Protein AF-A0A182G8D3-F1 (afdb_monomer_lite)

Radius of gyration: 21.76 Å; chains: 1; bounding box: 54×57×69 Å

Foldseek 3Di:
DDDDDDDDDDPPPVPCPPPPPDDPVVCVVVVVVVVVVCPVVPDDPLDPVVVPDPDDPPPQDALVNLLVCVVVVVVVVSVVSVSPHDDDPPDLRLQVNLLSVLLSLDPDPQPPQCPLVVLLCVQPVDPDQDPDAADADPQEDPVLLDLDPADPVLSSVLRSLRSSCCVVPVVRPHDNCLNVVLNVSSSNYDDGSRNSSSNSD

pLDDT: mean 70.15, std 21.37, range [27.95, 92.12]

Sequence (201 aa):
MVAKTPEGISLENLSKRASVYIDPDCDLYLEIQYLQSRAEFNKCTCFDLSLLAPGKKPNLKTFQDVQSLIQQGKKREAKLVLRENSWPTNSPIRSQLWPALCTQHHVGKTMLDGFYWDMVNQVFGTTELPEKPIMLPPFVDSTHCLPYHLTRKGRAVADRVVGVLGYACPDITYSPSLYPITAILLHFMSGKSRLSVLLGF

Structure (mmCIF, N/CA/C/O backbone):
data_AF-A0A182G8D3-F1
#
_entry.id   AF-A0A182G8D3-F1
#
loop_
_atom_site.group_PDB
_atom_site.id
_atom_site.type_symbol
_atom_site.label_atom_id
_atom_site.label_alt_id
_atom_site.label_comp_id
_atom_site.label_asym_id
_atom_site.label_entity_id
_atom_site.label_seq_id
_atom_site.pdbx_PDB_ins_code
_atom_site.Cartn_x
_atom_site.Cartn_y
_atom_site.Cartn_z
_atom_site.occupancy
_atom_site.B_iso_or_equiv
_atom_site.auth_seq_id
_atom_site.auth_comp_id
_atom_site.auth_asym_id
_atom_site.auth_atom_id
_atom_site.pdbx_PDB_model_num
ATOM 1 N N . MET A 1 1 ? 20.105 -35.193 -43.732 1.00 34.56 1 MET A N 1
ATOM 2 C CA . MET A 1 1 ? 18.829 -34.473 -43.532 1.00 34.56 1 MET A CA 1
ATOM 3 C C . MET A 1 1 ? 18.934 -33.735 -42.209 1.00 34.56 1 MET A C 1
ATOM 5 O O . MET A 1 1 ? 18.914 -34.373 -41.169 1.00 34.56 1 MET A O 1
ATOM 9 N N . VAL A 1 2 ? 19.214 -32.432 -42.261 1.00 29.78 2 VAL A N 1
ATOM 10 C CA . VAL A 1 2 ? 19.503 -31.592 -41.087 1.00 29.78 2 VAL A CA 1
ATOM 11 C C . VAL A 1 2 ? 18.272 -30.740 -40.796 1.00 29.78 2 VAL A C 1
ATOM 13 O O . VAL A 1 2 ? 17.772 -30.061 -41.691 1.00 29.78 2 VAL A O 1
ATOM 16 N N . ALA A 1 3 ? 17.784 -30.815 -39.560 1.00 31.70 3 ALA A N 1
ATOM 17 C CA . ALA A 1 3 ? 16.677 -30.019 -39.051 1.00 31.70 3 ALA A CA 1
ATOM 18 C C . ALA A 1 3 ? 17.063 -28.533 -38.957 1.00 31.70 3 ALA A C 1
ATOM 20 O O . ALA A 1 3 ? 18.165 -28.204 -38.517 1.00 31.70 3 ALA A O 1
ATOM 21 N N . LYS A 1 4 ? 16.143 -27.638 -39.331 1.00 32.09 4 LYS A N 1
ATOM 22 C CA . LYS A 1 4 ? 16.212 -26.203 -39.028 1.00 32.09 4 LYS A CA 1
ATOM 23 C C . LYS A 1 4 ? 14.916 -25.775 -38.342 1.00 32.09 4 LYS A C 1
ATOM 25 O O . LYS A 1 4 ? 13.829 -25.996 -38.867 1.00 32.09 4 LYS A O 1
ATOM 30 N N . THR A 1 5 ? 15.070 -25.211 -37.150 1.00 33.19 5 THR A N 1
ATOM 31 C CA . THR A 1 5 ? 14.058 -24.527 -36.337 1.00 33.19 5 THR A CA 1
ATOM 32 C C . THR A 1 5 ? 13.706 -23.150 -36.926 1.00 33.19 5 THR A C 1
ATOM 34 O O . THR A 1 5 ? 14.522 -22.585 -37.657 1.00 33.19 5 THR A O 1
ATOM 37 N N . PRO A 1 6 ? 12.503 -22.608 -36.641 1.00 41.69 6 PRO A N 1
ATOM 38 C CA . PRO A 1 6 ? 12.016 -21.372 -37.246 1.00 41.69 6 PRO A CA 1
ATOM 39 C C . PRO A 1 6 ? 12.595 -20.126 -36.566 1.00 41.69 6 PRO A C 1
ATOM 41 O O . PRO A 1 6 ? 12.789 -20.081 -35.350 1.00 41.69 6 PRO A O 1
ATOM 44 N N . GLU A 1 7 ? 12.866 -19.119 -37.389 1.00 34.31 7 GLU A N 1
ATOM 45 C CA . GLU A 1 7 ? 13.475 -17.849 -37.019 1.00 34.31 7 GLU A CA 1
ATOM 46 C C . GLU A 1 7 ? 12.507 -16.901 -36.291 1.00 34.31 7 GLU A C 1
ATOM 48 O O . GLU A 1 7 ? 11.352 -16.742 -36.677 1.00 34.31 7 GLU A O 1
ATOM 53 N N . GLY A 1 8 ? 13.049 -16.206 -35.285 1.00 31.75 8 GLY A N 1
ATOM 54 C CA . GLY A 1 8 ? 12.963 -14.745 -35.203 1.00 31.75 8 GLY A CA 1
ATOM 55 C C . GLY A 1 8 ? 11.689 -14.122 -34.632 1.00 31.75 8 GLY A C 1
ATOM 56 O O . GLY A 1 8 ? 10.934 -13.486 -35.360 1.00 31.75 8 GLY A O 1
ATOM 57 N N . ILE A 1 9 ? 11.516 -14.150 -33.307 1.00 31.78 9 ILE A N 1
ATOM 58 C CA . ILE A 1 9 ? 10.661 -13.162 -32.627 1.00 31.78 9 ILE A CA 1
ATOM 59 C C . ILE A 1 9 ? 11.528 -11.933 -32.324 1.00 31.78 9 ILE A C 1
ATOM 61 O O . ILE A 1 9 ? 12.416 -11.980 -31.474 1.00 31.78 9 ILE A O 1
ATOM 65 N N . SER A 1 10 ? 11.292 -10.843 -33.057 1.00 27.95 10 SER A N 1
ATOM 66 C CA . SER A 1 10 ? 11.957 -9.551 -32.856 1.00 27.95 10 SER A CA 1
ATOM 67 C C . SER A 1 10 ? 11.629 -8.959 -31.476 1.00 27.95 10 SER A C 1
ATOM 69 O O . SER A 1 10 ? 10.461 -8.829 -31.099 1.00 27.95 10 SER A O 1
ATOM 71 N N . LEU A 1 11 ? 12.676 -8.565 -30.743 1.00 37.56 11 LEU A N 1
ATOM 72 C CA . LEU A 1 11 ? 12.657 -7.954 -29.403 1.00 37.56 11 LEU A CA 1
ATOM 73 C C . LEU A 1 11 ? 12.007 -6.555 -29.349 1.00 37.56 11 LEU A C 1
ATOM 75 O O . LEU A 1 11 ? 11.849 -5.992 -28.267 1.00 37.56 11 LEU A O 1
ATOM 79 N N . GLU A 1 12 ? 11.584 -5.994 -30.481 1.00 31.53 12 GLU A N 1
ATOM 80 C CA . GLU A 1 12 ? 11.045 -4.630 -30.557 1.00 31.53 12 GLU A CA 1
ATOM 81 C C . GLU A 1 12 ? 9.542 -4.521 -30.230 1.00 31.53 12 GLU A C 1
ATOM 83 O O . GLU A 1 12 ? 9.014 -3.417 -30.100 1.00 31.53 12 GLU A O 1
ATOM 88 N N . ASN A 1 13 ? 8.839 -5.642 -30.018 1.00 28.48 13 ASN A N 1
ATOM 89 C CA . ASN A 1 13 ? 7.387 -5.637 -29.781 1.00 28.48 13 ASN A CA 1
ATOM 90 C C . ASN A 1 13 ? 6.938 -5.699 -28.306 1.00 28.48 13 ASN A C 1
ATOM 92 O O . ASN A 1 13 ? 5.741 -5.599 -28.051 1.00 28.48 13 ASN A O 1
ATOM 96 N N . LEU A 1 14 ? 7.840 -5.787 -27.316 1.00 34.84 14 LEU A N 1
ATOM 97 C CA . LEU A 1 14 ? 7.438 -5.739 -25.893 1.00 34.84 14 LEU A CA 1
ATOM 98 C C . LEU A 1 14 ? 7.224 -4.313 -25.345 1.00 34.84 14 LEU A C 1
ATOM 100 O O . LEU A 1 14 ? 6.692 -4.146 -24.249 1.00 34.84 14 LEU A O 1
ATOM 104 N N . SER A 1 15 ? 7.583 -3.271 -26.103 1.00 39.03 15 SER A N 1
ATOM 105 C CA . SER A 1 15 ? 7.487 -1.866 -25.671 1.00 39.03 15 SER A CA 1
ATOM 106 C C . SER A 1 15 ? 6.191 -1.182 -26.126 1.00 39.03 15 SER A C 1
ATOM 108 O O . SER A 1 15 ? 6.185 -0.044 -26.592 1.00 39.03 15 SER A O 1
ATOM 110 N N . LYS A 1 16 ? 5.062 -1.881 -26.005 1.00 35.62 16 LYS A N 1
ATOM 111 C CA . LYS A 1 16 ? 3.725 -1.285 -26.121 1.00 35.62 16 LYS A CA 1
ATOM 112 C C . LYS A 1 16 ? 2.890 -1.726 -24.927 1.00 35.62 16 LYS A C 1
ATOM 114 O O . LYS A 1 16 ? 1.913 -2.454 -25.062 1.00 35.62 16 LYS A O 1
ATOM 119 N N . ARG A 1 17 ? 3.280 -1.279 -23.727 1.00 39.84 17 ARG A N 1
ATOM 120 C CA . ARG A 1 17 ? 2.343 -1.256 -22.599 1.00 39.84 17 ARG A CA 1
ATOM 121 C C . ARG A 1 17 ? 1.216 -0.324 -23.030 1.00 39.84 17 ARG A C 1
ATOM 123 O O . ARG A 1 17 ? 1.466 0.862 -23.235 1.00 39.84 17 ARG A O 1
ATOM 130 N N . ALA A 1 18 ? 0.026 -0.875 -23.254 1.00 31.48 18 ALA A N 1
ATOM 131 C CA . ALA A 1 18 ? -1.150 -0.088 -23.581 1.00 31.48 18 ALA A CA 1
ATOM 132 C C . ALA A 1 18 ? -1.300 0.993 -22.504 1.00 31.48 18 ALA A C 1
ATOM 134 O O . ALA A 1 18 ? -1.525 0.697 -21.330 1.00 31.48 18 ALA A O 1
ATOM 135 N N . SER A 1 19 ? -1.089 2.248 -22.897 1.00 36.75 19 SER A N 1
ATOM 136 C CA . SER A 1 19 ? -1.530 3.384 -22.109 1.00 36.75 19 SER A CA 1
ATOM 137 C C . SER A 1 19 ? -3.045 3.329 -22.162 1.00 36.75 19 SER A C 1
ATOM 139 O O . SER A 1 19 ? -3.639 3.779 -23.139 1.00 36.75 19 SER A O 1
ATOM 141 N N . VAL A 1 20 ? -3.667 2.728 -21.151 1.00 41.81 20 VAL A N 1
ATOM 142 C CA . VAL A 1 20 ? -5.091 2.939 -20.921 1.00 41.81 20 VAL A CA 1
ATOM 143 C C . VAL A 1 20 ? -5.202 4.416 -20.556 1.00 41.81 20 VAL A C 1
ATOM 145 O O . VAL A 1 20 ? -4.894 4.817 -19.436 1.00 41.81 20 VAL A O 1
ATOM 148 N N . TYR A 1 21 ? -5.506 5.251 -21.549 1.00 39.56 21 TYR A N 1
ATOM 149 C CA . TYR A 1 21 ? -6.043 6.575 -21.291 1.00 39.56 21 TYR A CA 1
ATOM 150 C C . TYR A 1 21 ? -7.394 6.324 -20.628 1.00 39.56 21 TYR A C 1
ATOM 152 O O . TYR A 1 21 ? -8.347 5.911 -21.286 1.00 39.56 21 TYR A O 1
ATOM 160 N N . ILE A 1 22 ? -7.408 6.425 -19.303 1.00 45.94 22 ILE A N 1
ATOM 161 C CA . ILE A 1 22 ? -8.624 6.345 -18.507 1.00 45.94 22 ILE A CA 1
ATOM 162 C C . ILE A 1 22 ? -9.252 7.728 -18.610 1.00 45.94 22 ILE A C 1
ATOM 164 O O . ILE A 1 22 ? -8.691 8.702 -18.106 1.00 45.94 22 ILE A O 1
ATOM 168 N N . ASP A 1 23 ? -10.351 7.802 -19.351 1.00 35.81 23 ASP A N 1
ATOM 169 C CA . ASP A 1 23 ? -11.158 9.005 -19.488 1.00 35.81 23 ASP A CA 1
ATOM 170 C C . ASP A 1 23 ? -11.832 9.301 -18.129 1.00 35.81 23 ASP A C 1
ATOM 172 O O . ASP A 1 23 ? -12.654 8.494 -17.679 1.00 35.81 23 ASP A O 1
ATOM 176 N N . PRO A 1 24 ? -11.469 10.399 -17.435 1.00 47.91 24 PRO A N 1
ATOM 177 C CA . PRO A 1 24 ? -11.962 10.695 -16.089 1.00 47.91 24 PRO A CA 1
ATOM 178 C C . PRO A 1 24 ? -13.482 10.909 -16.028 1.00 47.91 24 PRO A C 1
ATOM 180 O O . PRO A 1 24 ? -14.072 10.751 -14.959 1.00 47.91 24 PRO A O 1
ATOM 183 N N . ASP A 1 25 ? -14.125 11.219 -17.157 1.00 43.69 25 ASP A N 1
ATOM 184 C CA . ASP A 1 25 ? -15.573 11.429 -17.210 1.00 43.69 25 ASP A CA 1
ATOM 185 C C . ASP A 1 25 ? -16.355 10.104 -17.326 1.00 43.69 25 ASP A C 1
ATOM 187 O O . ASP A 1 25 ? -17.496 10.011 -16.860 1.00 43.69 25 ASP A O 1
ATOM 191 N N . CYS A 1 26 ? -15.738 9.043 -17.867 1.00 41.84 26 CYS A N 1
ATOM 192 C CA . CYS A 1 26 ? -16.344 7.705 -17.922 1.00 41.84 26 CYS A CA 1
ATOM 193 C C . CYS A 1 26 ? -16.385 7.019 -16.547 1.00 41.84 26 CYS A C 1
ATOM 195 O O . CYS A 1 26 ? -17.364 6.332 -16.243 1.00 41.84 26 CYS A O 1
ATOM 197 N N . ASP A 1 27 ? -15.371 7.238 -15.702 1.00 45.91 27 ASP A N 1
ATOM 198 C CA . ASP A 1 27 ? -15.341 6.698 -14.335 1.00 45.91 27 ASP A CA 1
ATOM 199 C C . ASP A 1 27 ? -16.442 7.315 -13.468 1.00 45.91 27 ASP A C 1
ATOM 201 O O . ASP A 1 27 ? -17.126 6.589 -12.753 1.00 45.91 27 ASP A O 1
ATOM 205 N N . LEU A 1 28 ? -16.716 8.620 -13.589 1.00 47.41 28 LEU A N 1
ATOM 206 C CA . LEU A 1 28 ? -17.775 9.250 -12.796 1.00 47.41 28 LEU A CA 1
ATOM 207 C C . LEU A 1 28 ? -19.154 8.650 -13.114 1.00 47.41 28 LEU A C 1
ATOM 209 O O . LEU A 1 28 ? -19.963 8.438 -12.213 1.00 47.41 28 LEU A O 1
ATOM 213 N N . TYR A 1 29 ? -19.423 8.340 -14.384 1.00 38.97 29 TYR A N 1
ATOM 214 C CA . TYR A 1 29 ? -20.711 7.784 -14.794 1.00 38.97 29 TYR A CA 1
ATOM 215 C C . TYR A 1 29 ? -20.876 6.318 -14.368 1.00 38.97 29 TYR A C 1
ATOM 217 O O . TYR A 1 29 ? -21.925 5.940 -13.840 1.00 38.97 29 TYR A O 1
ATOM 225 N N . LEU A 1 30 ? -19.827 5.505 -14.530 1.00 47.88 30 LEU A N 1
ATOM 226 C CA . LEU A 1 30 ? -19.827 4.099 -14.119 1.00 47.88 30 LEU A CA 1
ATOM 227 C C . LEU A 1 30 ? -19.821 3.946 -12.595 1.00 47.88 30 LEU A C 1
ATOM 229 O O . LEU A 1 30 ? -20.505 3.072 -12.066 1.00 47.88 30 LEU A O 1
ATOM 233 N N . GLU A 1 31 ? -19.119 4.817 -11.874 1.00 49.25 31 GLU A N 1
ATOM 234 C CA . GLU A 1 31 ? -19.066 4.812 -10.413 1.00 49.25 31 GLU A CA 1
ATOM 235 C C . GLU A 1 31 ? -20.382 5.322 -9.808 1.00 49.25 31 GLU A C 1
ATOM 237 O O . GLU A 1 31 ? -20.881 4.729 -8.850 1.00 49.25 31 GLU A O 1
ATOM 242 N N . ILE A 1 32 ? -21.040 6.315 -10.423 1.00 44.00 32 ILE A N 1
ATOM 243 C CA . ILE A 1 32 ? -22.405 6.724 -10.050 1.00 44.00 32 ILE A CA 1
ATOM 244 C C . ILE A 1 32 ? -23.409 5.588 -10.304 1.00 44.00 32 ILE A C 1
ATOM 246 O O . ILE A 1 32 ? -24.211 5.293 -9.417 1.00 44.00 32 ILE A O 1
ATOM 250 N N . GLN A 1 33 ? -23.355 4.897 -11.447 1.00 41.97 33 GLN A N 1
ATOM 251 C CA . GLN A 1 33 ? -24.249 3.762 -11.729 1.00 41.97 33 GLN A CA 1
ATOM 252 C C . GLN A 1 33 ? -23.972 2.547 -10.825 1.00 41.97 33 GLN A C 1
ATOM 254 O O . GLN A 1 33 ? -24.899 1.860 -10.382 1.00 41.97 33 GLN A O 1
ATOM 259 N N . TYR A 1 34 ? -22.710 2.294 -10.484 1.00 48.91 34 TYR A N 1
ATOM 260 C CA . TYR A 1 34 ? -22.315 1.246 -9.543 1.00 48.91 34 TYR A CA 1
ATOM 261 C C . TYR A 1 34 ? -22.761 1.557 -8.105 1.00 48.91 34 TYR A C 1
ATOM 263 O O . TYR A 1 34 ? -23.230 0.677 -7.384 1.00 48.91 34 TYR A O 1
ATOM 271 N N . LEU A 1 35 ? -22.689 2.820 -7.682 1.00 47.16 35 LEU A N 1
ATOM 272 C CA . LEU A 1 35 ? -23.195 3.260 -6.379 1.00 47.16 35 LEU A CA 1
ATOM 273 C C . LEU A 1 35 ? -24.730 3.244 -6.325 1.00 47.16 35 LEU A C 1
ATOM 275 O O . LEU A 1 35 ? -25.298 2.827 -5.315 1.00 47.16 35 LEU A O 1
ATOM 279 N N . GLN A 1 36 ? -25.405 3.624 -7.414 1.00 42.44 36 GLN A N 1
ATOM 280 C CA . GLN A 1 36 ? -26.867 3.573 -7.530 1.00 42.44 36 GLN A CA 1
ATOM 281 C C . GLN A 1 36 ? -27.397 2.132 -7.532 1.00 42.44 36 GLN A C 1
ATOM 283 O O . GLN A 1 36 ? -28.383 1.848 -6.857 1.00 42.44 36 GLN A O 1
ATOM 288 N N . SER A 1 37 ? -26.710 1.197 -8.196 1.00 41.88 37 SER A N 1
ATOM 289 C CA . SER A 1 37 ? -27.083 -0.230 -8.192 1.00 41.88 37 SER A CA 1
ATOM 290 C C . SER A 1 37 ? -26.840 -0.934 -6.847 1.00 41.88 37 SER A C 1
ATOM 292 O O . SER A 1 37 ? -27.462 -1.956 -6.563 1.00 41.88 37 SER A O 1
ATOM 294 N N . ARG A 1 38 ? -26.001 -0.373 -5.964 1.00 46.19 38 ARG A N 1
ATOM 295 C CA . ARG A 1 38 ? -25.786 -0.875 -4.591 1.00 46.19 38 ARG A CA 1
ATOM 296 C C . ARG A 1 38 ? -26.776 -0.330 -3.559 1.00 46.19 38 ARG A C 1
ATOM 298 O O . ARG A 1 38 ? -26.758 -0.804 -2.422 1.00 46.19 38 ARG A O 1
ATOM 305 N N . ALA A 1 39 ? -27.660 0.598 -3.934 1.00 42.84 39 ALA A N 1
ATOM 306 C CA . ALA A 1 39 ? -28.693 1.128 -3.039 1.00 42.84 39 ALA A CA 1
ATOM 307 C C . ALA A 1 39 ? -29.732 0.068 -2.608 1.00 42.84 39 ALA A C 1
ATOM 309 O O . ALA A 1 39 ? -30.382 0.236 -1.575 1.00 42.84 39 ALA A O 1
ATOM 310 N N . GLU A 1 40 ? -29.848 -1.051 -3.331 1.00 42.50 40 GLU A N 1
ATOM 311 C CA . GLU A 1 40 ? -30.770 -2.143 -2.981 1.00 42.50 40 GLU A CA 1
ATOM 312 C C . GLU A 1 40 ? -30.166 -3.205 -2.041 1.00 42.50 40 GLU A C 1
ATOM 314 O O . GLU A 1 40 ? -30.900 -3.993 -1.451 1.00 42.50 40 GLU A O 1
ATOM 319 N N . PHE A 1 41 ? -28.851 -3.185 -1.782 1.00 40.94 41 PHE A N 1
ATOM 320 C CA . PHE A 1 41 ? -28.196 -4.091 -0.824 1.00 40.94 41 PHE A CA 1
ATOM 321 C C . PHE A 1 41 ? -27.805 -3.370 0.471 1.00 40.94 41 PHE A C 1
ATOM 323 O O . PHE A 1 41 ? -26.660 -3.389 0.932 1.00 40.94 41 PHE A O 1
ATOM 330 N N . ASN A 1 42 ? -28.790 -2.736 1.102 1.00 44.22 42 ASN A N 1
ATOM 331 C CA . ASN A 1 42 ? -28.626 -2.163 2.430 1.00 44.22 42 ASN A CA 1
ATOM 332 C C . ASN A 1 42 ? -28.635 -3.249 3.512 1.00 44.22 42 ASN A C 1
ATOM 334 O O . ASN A 1 42 ? -29.692 -3.707 3.942 1.00 44.22 42 ASN A O 1
ATOM 338 N N . LYS A 1 43 ? -27.440 -3.602 4.002 1.00 37.94 43 LYS A N 1
ATOM 339 C CA . LYS A 1 43 ? -27.215 -3.989 5.413 1.00 37.94 43 LYS A CA 1
ATOM 340 C C . LYS A 1 43 ? -25.758 -3.845 5.880 1.00 37.94 43 LYS A C 1
ATOM 342 O O . LYS A 1 43 ? -25.347 -4.472 6.853 1.00 37.94 43 LYS A O 1
ATOM 347 N N . CYS A 1 44 ? -24.978 -2.980 5.235 1.00 35.28 44 CYS A N 1
ATOM 348 C CA . CYS A 1 44 ? -23.651 -2.600 5.714 1.00 35.28 44 CYS A CA 1
ATOM 349 C C . CYS A 1 44 ? -23.737 -1.229 6.399 1.00 35.28 44 CYS A C 1
ATOM 351 O O . CYS A 1 44 ? -23.751 -0.200 5.737 1.00 35.28 44 CYS A O 1
ATOM 353 N N . THR A 1 45 ? -23.757 -1.204 7.734 1.00 40.88 45 THR A N 1
ATOM 354 C CA . THR A 1 45 ? -23.802 0.013 8.578 1.00 40.88 45 THR A CA 1
ATOM 355 C C . THR A 1 45 ? -22.503 0.840 8.562 1.00 40.88 45 THR A C 1
ATOM 357 O O . THR A 1 45 ? -22.199 1.551 9.513 1.00 40.88 45 THR A O 1
ATOM 360 N N . CYS A 1 46 ? -21.676 0.713 7.520 1.00 41.84 46 CYS A N 1
ATOM 361 C CA . CYS A 1 46 ? -20.369 1.368 7.423 1.00 41.84 46 CYS A CA 1
ATOM 362 C C . CYS A 1 46 ? -20.356 2.637 6.565 1.00 41.84 46 CYS A C 1
ATOM 364 O O . CYS A 1 46 ? -19.365 3.355 6.610 1.00 41.84 46 CYS A O 1
ATOM 366 N N . PHE A 1 47 ? -21.422 2.923 5.818 1.00 39.56 47 PHE A N 1
ATOM 367 C CA . PHE A 1 47 ? -21.608 4.201 5.136 1.00 39.56 47 PHE A CA 1
ATOM 368 C C . PHE A 1 47 ? -22.870 4.853 5.685 1.00 39.56 47 PHE A C 1
ATOM 370 O O . PHE A 1 47 ? -23.964 4.669 5.159 1.00 39.56 47 PHE A O 1
ATOM 377 N N . ASP A 1 48 ? -22.722 5.572 6.794 1.00 39.28 48 ASP A N 1
ATOM 378 C CA . ASP A 1 48 ? -23.781 6.459 7.247 1.00 39.28 48 ASP A CA 1
ATOM 379 C C . ASP A 1 48 ? -23.726 7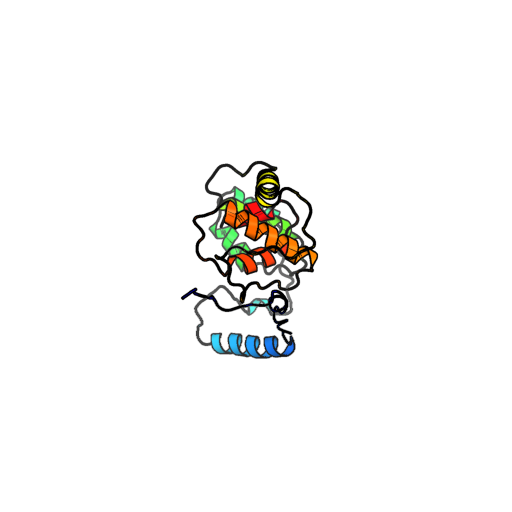.729 6.387 1.00 39.28 48 ASP A C 1
ATOM 381 O O . ASP A 1 48 ? -22.829 8.567 6.508 1.00 39.28 48 ASP A O 1
ATOM 385 N N . LEU A 1 49 ? -24.672 7.831 5.452 1.00 45.16 49 LEU A N 1
ATOM 386 C CA . LEU A 1 49 ? -24.817 8.956 4.526 1.00 45.16 49 LEU A CA 1
ATOM 387 C C . LEU A 1 49 ? -25.158 10.274 5.260 1.00 45.16 49 LEU A C 1
ATOM 389 O O . LEU A 1 49 ? -25.147 11.345 4.654 1.00 45.16 49 LEU A O 1
ATOM 393 N N . SER A 1 50 ? -25.410 10.226 6.574 1.00 44.19 50 SER A N 1
ATOM 394 C CA . SER A 1 50 ? -25.658 11.400 7.422 1.00 44.19 50 SER A CA 1
ATOM 395 C C . SER A 1 50 ? -24.468 12.363 7.554 1.00 44.19 50 SER A C 1
ATOM 397 O O . SER A 1 50 ? -24.660 13.510 7.963 1.00 44.19 50 SER A O 1
ATOM 399 N N . LEU A 1 51 ? -23.255 11.970 7.141 1.00 45.84 51 LEU A N 1
ATOM 400 C CA . LEU A 1 51 ? -22.083 12.860 7.105 1.00 45.84 51 LEU A CA 1
ATOM 401 C C . LEU A 1 51 ? -22.113 13.910 5.976 1.00 45.84 51 LEU A C 1
ATOM 403 O O . LEU A 1 51 ? -21.288 14.823 5.991 1.00 45.84 51 LEU A O 1
ATOM 407 N N . LEU A 1 52 ? -23.061 13.835 5.031 1.00 43.69 52 LEU A N 1
ATOM 408 C CA . LEU A 1 52 ? -23.266 14.874 4.007 1.00 43.69 52 LEU A CA 1
ATOM 409 C C . LEU A 1 52 ? -24.086 16.084 4.500 1.00 43.69 52 LEU A C 1
ATOM 411 O O . LEU A 1 52 ? -24.310 17.020 3.733 1.00 43.69 52 LEU A O 1
ATOM 415 N N . ALA A 1 53 ? -24.540 16.100 5.758 1.00 40.75 53 ALA A N 1
ATOM 416 C CA . ALA A 1 53 ? -25.307 17.220 6.298 1.00 40.75 53 ALA A CA 1
ATOM 417 C C . ALA A 1 53 ? -24.425 18.484 6.467 1.00 40.75 53 ALA A C 1
ATOM 419 O O . ALA A 1 53 ? -23.453 18.465 7.234 1.00 40.75 53 ALA A O 1
ATOM 420 N N . PRO A 1 54 ? -24.750 19.616 5.812 1.00 39.97 54 PRO A N 1
ATOM 421 C CA . PRO A 1 54 ? -23.988 20.849 5.954 1.00 39.97 54 PRO A CA 1
ATOM 422 C C . PRO A 1 54 ? -24.321 21.488 7.308 1.00 39.97 54 PRO A C 1
ATOM 424 O O . PRO A 1 54 ? -25.397 22.052 7.484 1.00 39.97 54 PRO A O 1
ATOM 427 N N . GLY A 1 55 ? -23.419 21.408 8.293 1.00 43.88 55 GLY A N 1
ATOM 428 C CA . GLY A 1 55 ? -23.612 22.200 9.517 1.00 43.88 55 GLY A CA 1
ATOM 429 C C . GLY A 1 55 ? -22.783 21.872 10.754 1.00 43.88 55 GLY A C 1
ATOM 430 O O . GLY A 1 55 ? -22.713 22.706 11.653 1.00 43.88 55 GLY A O 1
ATOM 431 N N . LYS A 1 56 ? -22.112 20.721 10.842 1.00 42.81 56 LYS A N 1
ATOM 432 C CA . LYS A 1 56 ? -21.196 20.441 11.960 1.00 42.81 56 LYS A CA 1
ATOM 433 C C . LYS A 1 56 ? -19.865 19.994 11.394 1.00 42.81 56 LYS A C 1
ATOM 435 O O . LYS A 1 56 ? -19.782 18.903 10.851 1.00 42.81 56 LYS A O 1
ATOM 440 N N . LYS A 1 57 ? -18.820 20.821 11.519 1.00 49.03 57 LYS A N 1
ATOM 441 C CA . LYS A 1 57 ? -17.445 20.340 11.339 1.00 49.03 57 LYS A CA 1
ATOM 442 C C . LYS A 1 57 ? -17.258 19.236 12.385 1.00 49.03 57 LYS A C 1
ATOM 444 O O . LYS A 1 57 ? -17.292 19.569 13.573 1.00 49.03 57 LYS A O 1
ATOM 449 N N . PRO A 1 58 ? -17.155 17.952 12.006 1.00 57.03 58 PRO A N 1
ATOM 450 C CA . PRO A 1 58 ? -16.922 16.917 12.995 1.00 57.03 58 PRO A CA 1
ATOM 451 C C . PRO A 1 58 ? -15.602 17.252 13.689 1.00 57.03 58 PRO A C 1
ATOM 453 O O . PRO A 1 58 ? -14.619 17.593 13.028 1.00 57.03 58 PRO A O 1
ATOM 456 N N . ASN A 1 59 ? -15.590 17.226 15.021 1.00 69.50 59 ASN A N 1
ATOM 457 C CA . ASN A 1 59 ? -14.349 17.321 15.777 1.00 69.50 59 ASN A CA 1
ATOM 458 C C . ASN A 1 59 ? -13.572 16.022 15.523 1.00 69.50 59 ASN A C 1
ATOM 460 O O . ASN A 1 59 ? -13.792 15.017 16.199 1.00 69.50 59 ASN A O 1
ATOM 464 N N . LEU A 1 60 ? -12.779 16.024 14.450 1.00 78.88 60 LEU A N 1
ATOM 465 C CA . LEU A 1 60 ? -12.053 14.855 13.976 1.00 78.88 60 LEU A CA 1
ATOM 466 C C . LEU A 1 60 ? -11.058 14.419 15.047 1.00 78.88 60 LEU A C 1
ATOM 468 O O . LEU A 1 60 ? -10.259 15.221 15.532 1.00 78.88 60 LEU A O 1
ATOM 472 N N . LYS A 1 61 ? -11.085 13.131 15.381 1.00 83.62 61 LYS A N 1
ATOM 473 C CA . LYS A 1 61 ? -10.128 12.540 16.312 1.00 83.62 61 LYS A CA 1
ATOM 474 C C . LYS A 1 61 ? -8.707 12.671 15.774 1.00 83.62 61 LYS A C 1
ATOM 476 O O . LYS A 1 61 ? -8.456 12.557 14.569 1.00 83.62 61 LYS A O 1
ATOM 481 N N . THR A 1 62 ? -7.778 12.923 16.683 1.00 88.56 62 THR A N 1
ATOM 482 C CA . THR A 1 62 ? -6.356 13.067 16.378 1.00 88.56 62 THR A CA 1
ATOM 483 C C . THR A 1 62 ? -5.676 11.701 16.304 1.00 88.56 62 THR A C 1
ATOM 485 O O . THR A 1 62 ? -6.216 10.688 16.750 1.00 88.56 62 THR A O 1
ATOM 488 N N . PHE A 1 63 ? -4.451 11.663 15.770 1.00 87.81 63 PHE A N 1
ATOM 489 C CA . PHE A 1 63 ? -3.637 10.444 15.800 1.00 87.81 63 PHE A CA 1
ATOM 490 C C . PHE A 1 63 ? -3.425 9.933 17.232 1.00 87.81 63 PHE A C 1
ATOM 492 O O . PHE A 1 63 ? -3.499 8.730 17.454 1.00 87.81 63 PHE A O 1
ATOM 499 N N . GLN A 1 64 ? -3.224 10.835 18.199 1.00 90.31 64 GLN A N 1
ATOM 500 C CA . GLN A 1 64 ? -2.986 10.478 19.601 1.00 90.31 64 GLN A CA 1
ATOM 501 C C . GLN A 1 64 ? -4.181 9.755 20.228 1.00 90.31 64 GLN A C 1
ATOM 503 O O . GLN A 1 64 ? -4.000 8.764 20.935 1.00 90.31 64 GLN A O 1
ATOM 508 N N . ASP A 1 65 ? -5.403 10.179 19.897 1.00 89.31 65 ASP A N 1
ATOM 509 C CA . ASP A 1 65 ? -6.617 9.505 20.360 1.00 89.31 65 ASP A CA 1
ATOM 510 C C . ASP A 1 65 ? -6.633 8.046 19.890 1.00 89.31 65 ASP A C 1
ATOM 512 O O . ASP A 1 65 ? -6.809 7.128 20.691 1.00 89.31 65 ASP A O 1
ATOM 516 N N . VAL A 1 66 ? -6.370 7.814 18.600 1.00 90.12 66 VAL A N 1
ATOM 517 C CA . VAL A 1 66 ? -6.354 6.461 18.021 1.00 90.12 66 VAL A CA 1
ATOM 518 C C . VAL A 1 66 ? -5.173 5.641 18.544 1.00 90.12 66 VAL A C 1
ATOM 520 O O . VAL A 1 66 ? -5.340 4.469 18.881 1.00 90.12 66 VAL A O 1
ATOM 523 N N . GLN A 1 67 ? -3.993 6.251 18.666 1.00 89.75 67 GLN A N 1
ATOM 524 C CA . GLN A 1 67 ? -2.791 5.605 19.188 1.00 89.75 67 GLN A CA 1
ATOM 525 C C . GLN A 1 67 ? -2.995 5.125 20.629 1.00 89.75 67 GLN A C 1
ATOM 527 O O . GLN A 1 67 ? -2.617 4.000 20.954 1.00 89.75 67 GLN A O 1
ATOM 532 N N . SER A 1 68 ? -3.648 5.930 21.472 1.00 91.62 68 SER A N 1
ATOM 533 C CA . SER A 1 68 ? -3.958 5.549 22.852 1.00 91.62 68 SER A CA 1
ATOM 534 C C . SER A 1 68 ? -4.887 4.331 22.916 1.00 91.62 68 SER A C 1
ATOM 536 O O . SER A 1 68 ? -4.635 3.403 23.683 1.00 91.62 68 SER A O 1
ATOM 538 N N . LEU A 1 69 ? -5.907 4.266 22.050 1.00 89.88 69 LEU A N 1
ATOM 539 C CA . LEU A 1 69 ? -6.825 3.125 21.962 1.00 89.88 69 LEU A CA 1
ATOM 540 C C . LEU A 1 69 ? -6.110 1.854 21.493 1.00 89.88 69 LEU A C 1
ATOM 542 O O . LEU A 1 69 ? -6.365 0.769 22.020 1.00 89.88 69 LEU A O 1
ATOM 546 N N . ILE A 1 70 ? -5.198 1.993 20.527 1.00 88.31 70 ILE A N 1
ATOM 547 C CA . ILE A 1 70 ? -4.349 0.904 20.033 1.00 88.31 70 ILE A CA 1
ATOM 548 C C . ILE A 1 70 ? -3.459 0.359 21.159 1.00 88.31 70 ILE A C 1
ATOM 550 O O . ILE A 1 70 ? -3.441 -0.853 21.377 1.00 88.31 70 ILE A O 1
ATOM 554 N N . GLN A 1 71 ? -2.774 1.235 21.901 1.00 88.38 71 GLN A N 1
ATOM 555 C CA . GLN A 1 71 ? -1.881 0.857 23.005 1.00 88.38 71 GLN A CA 1
ATOM 556 C C . GLN A 1 71 ? -2.632 0.226 24.183 1.00 88.38 71 GLN A C 1
ATOM 558 O O . GLN A 1 71 ? -2.139 -0.714 24.797 1.00 88.38 71 GLN A O 1
ATOM 563 N N . GLN A 1 72 ? -3.850 0.693 24.464 1.00 89.62 72 GLN A N 1
ATOM 564 C CA . GLN A 1 72 ? -4.724 0.126 25.496 1.00 89.62 72 GLN A CA 1
ATOM 565 C C . GLN A 1 72 ? -5.385 -1.199 25.071 1.00 89.62 72 GLN A C 1
ATOM 567 O O . GLN A 1 72 ? -6.164 -1.768 25.833 1.00 89.62 72 GLN A O 1
ATOM 572 N N . GLY A 1 73 ? -5.145 -1.686 23.846 1.00 85.06 73 GLY A N 1
ATOM 573 C CA . GLY A 1 73 ? -5.753 -2.916 23.332 1.00 85.06 73 GLY A CA 1
ATOM 574 C C . GLY A 1 73 ? -7.246 -2.795 23.004 1.00 85.06 73 GLY A C 1
ATOM 575 O O . GLY A 1 73 ? -7.894 -3.796 22.687 1.00 85.06 73 GLY A O 1
ATOM 576 N N . LYS A 1 74 ? -7.809 -1.580 23.008 1.00 90.25 74 LYS A N 1
ATOM 577 C CA . LYS A 1 74 ? -9.229 -1.301 22.740 1.00 90.25 74 LYS A CA 1
ATOM 578 C C . LYS A 1 74 ? -9.536 -1.312 21.238 1.00 90.25 74 LYS A C 1
ATOM 580 O O . LYS A 1 74 ? -10.039 -0.346 20.664 1.00 90.25 74 LYS A O 1
ATOM 585 N N . LYS A 1 75 ? -9.262 -2.445 20.578 1.00 88.31 75 LYS A N 1
ATOM 586 C CA . LYS A 1 75 ? -9.391 -2.625 19.116 1.00 88.31 75 LYS A CA 1
ATOM 587 C C . LYS A 1 75 ? -10.795 -2.300 18.589 1.00 88.31 75 LYS A C 1
ATOM 589 O O . LYS A 1 75 ? -10.931 -1.762 17.493 1.00 88.31 75 LYS A O 1
ATOM 594 N N . ARG A 1 76 ? -11.846 -2.607 19.364 1.00 90.62 7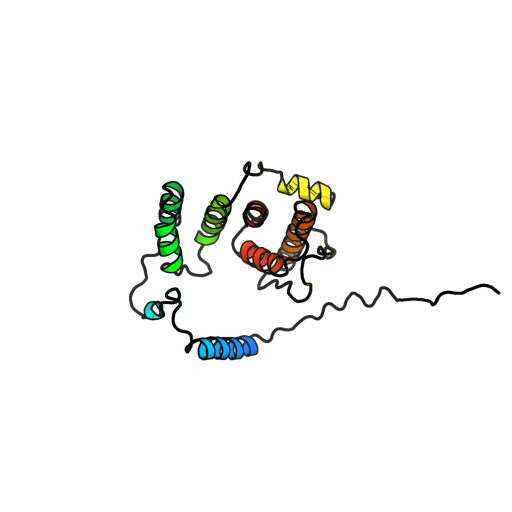6 ARG A N 1
ATOM 595 C CA . ARG A 1 76 ? -13.240 -2.307 18.993 1.00 90.62 76 ARG A CA 1
ATOM 596 C C . ARG A 1 76 ? -13.498 -0.802 18.913 1.00 90.62 76 ARG A C 1
ATOM 598 O O . ARG A 1 76 ? -14.097 -0.354 17.943 1.00 90.62 76 ARG A O 1
ATOM 605 N N . GLU A 1 77 ? -13.035 -0.044 19.901 1.00 89.12 77 GLU A N 1
ATOM 606 C CA . GLU A 1 77 ? -13.195 1.413 19.938 1.00 89.12 77 GLU A CA 1
ATOM 607 C C . GLU A 1 77 ? -12.368 2.079 18.838 1.00 89.12 77 GLU A C 1
ATOM 609 O O . GLU A 1 77 ? -12.897 2.899 18.095 1.00 89.12 77 GLU A O 1
ATOM 614 N N . ALA A 1 78 ? -11.114 1.649 18.647 1.00 88.56 78 ALA A N 1
ATOM 615 C CA . ALA A 1 78 ? -10.280 2.134 17.546 1.00 88.56 78 ALA A CA 1
ATOM 616 C C . ALA A 1 78 ? -10.959 1.916 16.181 1.00 88.56 78 ALA A C 1
ATOM 618 O O . ALA A 1 78 ? -11.002 2.820 15.350 1.00 88.56 78 ALA A O 1
ATOM 619 N N . LYS A 1 79 ? -11.568 0.742 15.966 1.00 89.19 79 LYS A N 1
ATOM 620 C CA . LYS A 1 79 ? -12.323 0.427 14.745 1.00 89.19 79 LYS A CA 1
ATOM 621 C C . LYS A 1 79 ? -13.550 1.322 14.547 1.00 89.19 79 LYS A C 1
ATOM 623 O O . LYS A 1 79 ? -13.838 1.674 13.407 1.00 89.19 79 LYS A O 1
ATOM 628 N N . LEU A 1 80 ? -14.277 1.666 15.612 1.00 89.75 80 LEU A N 1
ATOM 629 C CA . LEU A 1 80 ? -15.410 2.596 15.530 1.00 89.75 80 LEU A CA 1
ATOM 630 C C . LEU A 1 80 ? -14.931 4.002 15.166 1.00 89.75 80 LEU A C 1
ATOM 632 O O . LEU A 1 80 ? -15.429 4.579 14.204 1.00 89.75 80 LEU A O 1
ATOM 636 N N . VAL A 1 81 ? -13.876 4.485 15.829 1.00 88.94 81 VAL A N 1
ATOM 637 C CA . VAL A 1 81 ? -13.259 5.781 15.516 1.00 88.94 81 VAL A CA 1
ATOM 638 C C . VAL A 1 81 ? -12.844 5.850 14.045 1.00 88.94 81 VAL A C 1
ATOM 640 O O . VAL A 1 81 ? -13.190 6.813 13.371 1.00 88.94 81 VAL A O 1
ATOM 643 N N . LEU A 1 82 ? -12.186 4.817 13.509 1.00 88.88 82 LEU A N 1
ATOM 644 C CA . LEU A 1 82 ? -11.792 4.765 12.093 1.00 88.88 82 LEU A CA 1
ATOM 645 C C . LEU A 1 82 ? -12.976 4.796 11.115 1.00 88.88 82 LEU A C 1
ATOM 647 O O . LEU A 1 82 ? -12.822 5.288 10.002 1.00 88.88 82 LEU A O 1
ATOM 651 N N . ARG A 1 83 ? -14.134 4.249 11.502 1.00 88.56 83 ARG A N 1
ATOM 652 C CA . ARG A 1 83 ? -15.342 4.201 10.659 1.00 88.56 83 ARG A CA 1
ATOM 653 C C . ARG A 1 83 ? -16.134 5.503 10.693 1.00 88.56 83 ARG A C 1
ATOM 655 O O . ARG A 1 83 ? -16.717 5.876 9.686 1.00 88.56 83 ARG A O 1
ATOM 662 N N . GLU A 1 84 ? -16.151 6.177 11.837 1.00 87.94 84 GLU A N 1
ATOM 663 C CA . GLU A 1 84 ? -16.927 7.404 12.055 1.00 87.94 84 GLU A CA 1
ATOM 664 C C . GLU A 1 84 ? -16.140 8.677 11.697 1.00 87.94 84 GLU A C 1
ATOM 666 O O . GLU A 1 84 ? -16.728 9.730 11.457 1.00 87.94 84 GLU A O 1
ATOM 671 N N . ASN A 1 85 ? -14.803 8.607 11.640 1.00 85.38 85 ASN A N 1
ATOM 672 C CA . ASN A 1 85 ? -13.952 9.761 11.344 1.00 85.38 85 ASN A CA 1
ATOM 673 C C . ASN A 1 85 ? -13.550 9.799 9.866 1.00 85.38 85 ASN A C 1
ATOM 675 O O . ASN A 1 85 ? -12.611 9.133 9.433 1.00 85.38 85 ASN A O 1
ATOM 679 N N . SER A 1 86 ? -14.216 10.661 9.097 1.00 85.81 86 SER A N 1
ATOM 680 C CA . SER A 1 86 ? -13.877 10.913 7.693 1.00 85.81 86 SER A CA 1
ATOM 681 C C . SER A 1 86 ? -12.797 11.996 7.560 1.00 85.81 86 SER A C 1
ATOM 683 O O . SER A 1 86 ? -13.088 13.157 7.260 1.00 85.81 86 SER A O 1
ATOM 685 N N . TRP A 1 87 ? -11.530 11.636 7.795 1.00 85.50 87 TRP A N 1
ATOM 686 C CA . TRP A 1 87 ? -10.417 12.576 7.606 1.00 85.50 87 TRP A CA 1
ATOM 687 C C . TRP A 1 87 ? -10.276 13.002 6.128 1.00 85.50 87 TRP A C 1
ATOM 689 O O . TRP A 1 87 ? -10.278 12.138 5.248 1.00 85.50 87 TRP A O 1
ATOM 699 N N . PRO A 1 88 ? -10.055 14.295 5.823 1.00 85.69 88 PRO A N 1
ATOM 700 C CA . PRO A 1 88 ? -9.800 14.774 4.459 1.00 85.69 88 PRO A CA 1
ATOM 701 C C . PRO A 1 88 ? -8.607 14.076 3.806 1.00 85.69 88 PRO A C 1
ATOM 703 O O . PRO A 1 88 ? -7.650 13.743 4.505 1.00 85.69 88 PRO A O 1
ATOM 706 N N . THR A 1 89 ? -8.615 13.862 2.487 1.00 80.56 89 THR A N 1
ATOM 707 C CA . THR A 1 89 ? -7.552 13.140 1.748 1.00 80.56 89 THR A CA 1
ATOM 708 C C . THR A 1 89 ? -6.160 13.751 1.930 1.00 80.56 89 THR A C 1
ATOM 710 O O . THR A 1 89 ? -5.188 13.016 2.063 1.00 80.56 89 THR A O 1
ATOM 713 N N . ASN A 1 90 ? -6.066 15.075 2.050 1.00 79.19 90 ASN A N 1
ATOM 714 C CA . ASN A 1 90 ? -4.827 15.818 2.302 1.00 79.19 90 ASN A CA 1
ATOM 715 C C . ASN A 1 90 ? -4.362 15.814 3.775 1.00 79.19 90 ASN A C 1
ATOM 717 O O . ASN A 1 90 ? -3.362 16.451 4.104 1.00 79.19 90 ASN A O 1
ATOM 721 N N . SER A 1 91 ? -5.077 15.138 4.679 1.00 83.75 91 SER A N 1
ATOM 722 C CA . SER A 1 91 ? -4.726 15.119 6.099 1.00 83.75 91 SER A CA 1
ATOM 723 C C . SER A 1 91 ? -3.423 14.342 6.352 1.00 83.75 91 SER A C 1
ATOM 725 O O . SER A 1 91 ? -3.317 13.178 5.942 1.00 83.75 91 SER A O 1
ATOM 727 N N . PRO A 1 92 ? -2.459 14.909 7.105 1.00 85.31 92 PRO A N 1
ATOM 728 C CA . PRO A 1 92 ? -1.190 14.246 7.407 1.00 85.31 92 PRO A CA 1
ATOM 729 C C . PRO A 1 92 ? -1.353 13.055 8.360 1.00 85.31 92 PRO A C 1
ATOM 731 O O . PRO A 1 92 ? -0.426 12.258 8.497 1.00 85.31 92 PRO A O 1
ATOM 734 N N . ILE A 1 93 ? -2.521 12.896 8.997 1.00 87.69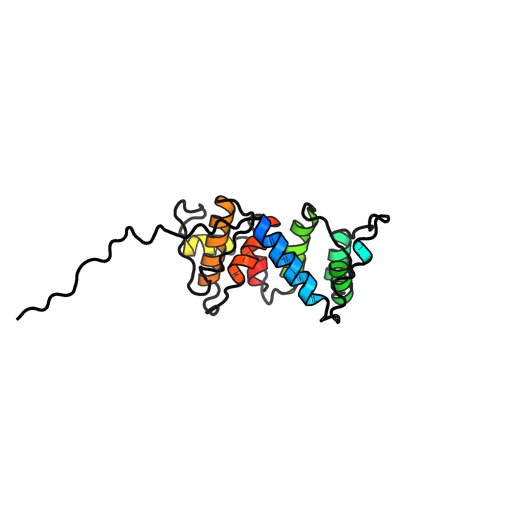 93 ILE A N 1
ATOM 735 C CA . ILE A 1 93 ? -2.785 11.836 9.978 1.00 87.69 93 ILE A CA 1
ATOM 736 C C . ILE A 1 93 ? -2.514 10.438 9.416 1.00 87.69 93 ILE A C 1
ATOM 738 O O . ILE A 1 93 ? -1.961 9.589 10.111 1.00 87.69 93 ILE A O 1
ATOM 742 N N . ARG A 1 94 ? -2.829 10.214 8.133 1.00 87.56 94 ARG A N 1
ATOM 743 C CA . ARG A 1 94 ? -2.657 8.923 7.456 1.00 87.56 94 ARG A CA 1
ATOM 744 C C . ARG A 1 94 ? -1.205 8.452 7.478 1.00 87.56 94 ARG A C 1
ATOM 746 O O . ARG A 1 94 ? -0.968 7.269 7.695 1.00 87.56 94 ARG A O 1
ATOM 753 N N . SER A 1 95 ? -0.246 9.368 7.339 1.00 84.12 95 SER A N 1
ATOM 754 C CA . SER A 1 95 ? 1.185 9.028 7.340 1.00 84.12 95 SER A CA 1
ATOM 755 C C . SER A 1 95 ? 1.657 8.355 8.636 1.00 84.12 95 SER A C 1
ATOM 757 O O . SER A 1 95 ? 2.597 7.566 8.602 1.00 84.12 95 SER A O 1
ATOM 759 N N . GLN A 1 96 ? 0.982 8.630 9.757 1.00 86.19 96 GLN A N 1
ATOM 760 C CA . GLN A 1 96 ? 1.255 8.038 11.070 1.00 86.19 96 GLN A CA 1
ATOM 761 C C . GLN A 1 96 ? 0.286 6.890 11.377 1.00 86.19 96 GLN A C 1
ATOM 763 O O . GLN A 1 96 ? 0.677 5.863 11.929 1.00 86.19 96 GLN A O 1
ATOM 768 N N . LEU A 1 97 ? -0.977 7.045 10.976 1.00 87.94 97 LEU A N 1
ATOM 769 C CA . LEU A 1 97 ? -2.052 6.109 11.271 1.00 87.94 97 LEU A CA 1
ATOM 770 C C . LEU A 1 97 ? -1.884 4.761 10.561 1.00 87.94 97 LEU A C 1
ATOM 772 O O . LEU A 1 97 ? -1.969 3.728 11.216 1.00 87.94 97 LEU A O 1
ATOM 776 N N . TRP A 1 98 ? -1.625 4.756 9.248 1.00 86.94 98 TRP A N 1
ATOM 777 C CA . TRP A 1 98 ? -1.438 3.512 8.489 1.00 86.94 98 TRP A CA 1
ATOM 778 C C . TRP A 1 98 ? -0.314 2.643 9.065 1.00 86.94 98 TRP A C 1
ATOM 780 O O . TRP A 1 98 ? -0.599 1.490 9.390 1.00 86.94 98 TRP A O 1
ATOM 790 N N . PRO A 1 99 ? 0.919 3.155 9.282 1.00 82.38 99 PRO A N 1
ATOM 791 C CA . PRO A 1 99 ? 1.956 2.338 9.899 1.00 82.38 99 PRO A CA 1
ATOM 792 C C . PRO A 1 99 ? 1.557 1.829 11.288 1.00 82.38 99 PRO A C 1
ATOM 794 O O . PRO A 1 99 ? 1.759 0.652 11.561 1.00 82.38 99 PRO A O 1
ATOM 797 N N . ALA A 1 100 ? 0.940 2.663 12.134 1.00 84.06 100 ALA A N 1
ATOM 798 C CA . ALA A 1 100 ? 0.515 2.252 13.474 1.00 84.06 100 ALA A CA 1
ATOM 799 C C . ALA A 1 100 ? -0.552 1.144 13.475 1.00 84.06 100 ALA A C 1
ATOM 801 O O . ALA A 1 100 ? -0.574 0.339 14.400 1.00 84.06 100 ALA A O 1
ATOM 802 N N . LEU A 1 101 ? -1.430 1.101 12.469 1.00 84.88 101 LEU A N 1
ATOM 803 C CA . LEU A 1 101 ? -2.434 0.043 12.320 1.00 84.88 101 LEU A CA 1
ATOM 804 C C . LEU A 1 101 ? -1.819 -1.256 11.800 1.00 84.88 101 LEU A C 1
ATOM 806 O O . LEU A 1 101 ? -2.137 -2.337 12.285 1.00 84.88 101 LEU A O 1
ATOM 810 N N . CYS A 1 102 ? -0.916 -1.161 10.830 1.00 81.44 102 CYS A N 1
ATOM 811 C CA . CYS A 1 102 ? -0.362 -2.346 10.181 1.00 81.44 102 CYS A CA 1
ATOM 812 C C . CYS A 1 102 ? 0.665 -3.063 11.069 1.00 81.44 102 CYS A C 1
ATOM 814 O O . CYS A 1 102 ? 0.743 -4.288 11.054 1.00 81.44 102 CYS A O 1
ATOM 816 N N . THR A 1 103 ? 1.401 -2.334 11.917 1.00 78.25 103 THR A N 1
ATOM 817 C CA . THR A 1 103 ? 2.318 -2.951 12.891 1.00 78.25 103 THR A CA 1
ATOM 818 C C . THR A 1 103 ? 1.600 -3.817 13.926 1.00 78.25 103 THR A C 1
ATOM 820 O O . THR A 1 103 ? 2.216 -4.721 14.483 1.00 78.25 103 THR A O 1
ATOM 823 N N . GLN A 1 104 ? 0.297 -3.610 14.161 1.00 77.25 104 GLN A N 1
ATOM 824 C CA . GLN A 1 104 ? -0.482 -4.428 15.102 1.00 77.25 104 GLN A CA 1
ATOM 825 C C . GLN A 1 104 ? -0.643 -5.885 14.656 1.00 77.25 104 GLN A C 1
ATOM 827 O O . GLN A 1 104 ? -0.966 -6.740 15.482 1.00 77.25 104 GLN A O 1
ATOM 832 N N . HIS A 1 105 ? -0.480 -6.148 13.359 1.00 73.94 105 HIS A N 1
ATOM 833 C CA . HIS A 1 105 ? -0.668 -7.459 12.744 1.00 73.94 105 HIS A CA 1
ATOM 834 C C . HIS A 1 105 ? 0.649 -8.203 12.515 1.00 73.94 105 HIS A C 1
ATOM 836 O O . HIS A 1 105 ? 0.640 -9.344 12.065 1.00 73.94 105 HIS A O 1
ATOM 842 N N . HIS A 1 106 ? 1.781 -7.594 12.872 1.00 68.19 106 HIS A N 1
ATOM 843 C CA . HIS A 1 106 ? 3.082 -8.217 12.701 1.00 68.19 106 HIS A CA 1
ATOM 844 C C . HIS A 1 106 ? 3.222 -9.433 13.634 1.00 68.19 106 HIS A C 1
ATOM 846 O O . HIS A 1 106 ? 3.297 -9.293 14.856 1.00 68.19 106 HIS A O 1
ATOM 852 N N . VAL A 1 107 ? 3.260 -10.637 13.060 1.00 52.16 107 VAL A N 1
ATOM 853 C CA . VAL A 1 107 ? 3.529 -11.890 13.780 1.00 52.16 107 VAL A CA 1
ATOM 854 C C . VAL A 1 107 ? 5.022 -12.196 13.648 1.00 52.16 107 VAL A C 1
ATOM 856 O O . VAL A 1 107 ? 5.442 -12.943 12.772 1.00 52.16 107 VAL A O 1
ATOM 859 N N . GLY A 1 108 ? 5.859 -11.569 14.478 1.00 54.56 108 GLY A N 1
ATOM 860 C CA . GLY A 1 108 ? 7.307 -11.806 14.452 1.00 54.56 108 GLY A CA 1
ATOM 861 C C . GLY A 1 108 ? 8.144 -10.657 15.005 1.00 54.56 108 GLY A C 1
ATOM 862 O O . GLY A 1 108 ? 7.615 -9.624 15.415 1.00 54.56 108 GLY A O 1
ATOM 863 N N . LYS A 1 109 ? 9.474 -10.840 15.029 1.00 48.81 109 LYS A N 1
ATOM 864 C CA . LYS A 1 109 ? 10.421 -9.770 15.379 1.00 48.81 109 LYS A CA 1
ATOM 865 C C . LYS A 1 109 ? 10.193 -8.602 14.424 1.00 48.81 109 LYS A C 1
ATOM 867 O O . LYS A 1 109 ? 10.361 -8.783 13.223 1.00 48.81 109 LYS A O 1
ATOM 872 N N . THR A 1 110 ? 9.859 -7.429 14.967 1.00 55.47 110 THR A N 1
ATOM 873 C CA . THR A 1 110 ? 9.921 -6.143 14.263 1.00 55.47 110 THR A CA 1
ATOM 874 C C . THR A 1 110 ? 11.162 -6.145 13.385 1.00 55.47 110 THR A C 1
ATOM 876 O O . THR A 1 110 ? 12.273 -6.223 13.916 1.00 55.47 110 THR A O 1
ATOM 879 N N . MET A 1 111 ? 10.977 -6.147 12.063 1.00 56.56 111 MET A N 1
ATOM 880 C CA . MET A 1 111 ? 12.107 -6.104 11.144 1.00 56.56 111 MET A CA 1
ATOM 881 C C . MET A 1 111 ? 12.981 -4.916 11.527 1.00 56.56 111 MET A C 1
ATOM 883 O O . MET A 1 111 ? 12.507 -3.780 11.588 1.00 56.56 111 MET A O 1
ATOM 887 N N . LEU A 1 112 ? 14.229 -5.223 11.876 1.00 56.16 112 LEU A N 1
ATOM 888 C CA . LEU A 1 112 ? 15.217 -4.245 12.302 1.00 56.16 112 LEU A CA 1
ATOM 889 C C . LEU A 1 112 ? 15.339 -3.152 11.238 1.00 56.16 112 LEU A C 1
ATOM 891 O O . LEU A 1 112 ? 15.181 -3.409 10.038 1.00 56.16 112 LEU A O 1
ATOM 895 N N . ASP A 1 113 ? 15.624 -1.933 11.691 1.00 59.09 113 ASP A N 1
ATOM 896 C CA . ASP A 1 113 ? 15.934 -0.833 10.784 1.00 59.09 113 ASP A CA 1
ATOM 897 C C . ASP A 1 113 ? 17.070 -1.275 9.847 1.00 59.09 113 ASP A C 1
ATOM 899 O O . ASP A 1 113 ? 18.107 -1.749 10.306 1.00 59.09 113 ASP A O 1
ATOM 903 N N . GLY A 1 114 ? 16.835 -1.204 8.536 1.00 72.00 114 GLY A N 1
ATOM 904 C CA . GLY A 1 114 ? 17.785 -1.665 7.517 1.00 72.00 114 GLY A CA 1
ATOM 905 C C . GLY A 1 114 ? 17.417 -2.951 6.771 1.00 72.00 114 GLY A C 1
ATOM 906 O O . GLY A 1 114 ? 17.791 -3.049 5.607 1.00 72.00 114 GLY A O 1
ATOM 907 N N . PHE A 1 115 ? 16.590 -3.855 7.319 1.00 80.62 115 PHE A N 1
ATOM 908 C CA . PHE A 1 115 ? 16.282 -5.143 6.657 1.00 80.62 115 PHE A CA 1
ATOM 909 C C . PHE A 1 115 ? 15.738 -4.972 5.228 1.00 80.62 115 PHE A C 1
ATOM 911 O O . PHE A 1 115 ? 16.142 -5.667 4.301 1.00 80.62 115 PHE A O 1
ATOM 918 N N . TYR A 1 116 ? 14.853 -3.991 5.020 1.00 82.50 116 TYR A N 1
ATOM 919 C CA . TYR A 1 116 ? 14.362 -3.651 3.681 1.00 82.50 116 TYR A CA 1
ATOM 920 C C . TYR A 1 116 ? 15.502 -3.299 2.716 1.00 82.50 116 TYR A C 1
ATOM 922 O O . TYR A 1 116 ? 15.486 -3.724 1.566 1.00 82.50 116 TYR A O 1
ATOM 930 N N . TRP A 1 117 ? 16.473 -2.501 3.163 1.00 83.81 117 TRP A N 1
ATOM 931 C CA . TRP A 1 117 ? 17.577 -2.055 2.317 1.00 83.81 117 TRP A CA 1
ATOM 932 C C . TRP A 1 117 ? 18.578 -3.171 2.049 1.00 83.81 117 TRP A C 1
ATOM 934 O O . TRP A 1 117 ? 19.072 -3.259 0.927 1.00 83.81 117 TRP A O 1
ATOM 944 N N . ASP A 1 118 ? 18.802 -4.059 3.016 1.00 86.69 118 ASP A N 1
ATOM 945 C CA . ASP A 1 118 ? 19.581 -5.280 2.806 1.00 86.69 118 ASP A CA 1
ATOM 946 C C . ASP A 1 118 ? 18.935 -6.134 1.718 1.00 86.69 118 ASP A C 1
ATOM 948 O O . ASP A 1 118 ? 19.607 -6.567 0.783 1.00 86.69 118 ASP A O 1
ATOM 952 N N . MET A 1 119 ? 17.609 -6.277 1.767 1.00 85.56 119 MET A N 1
ATOM 953 C CA . MET A 1 119 ? 16.874 -7.005 0.744 1.00 85.56 119 MET A CA 1
ATOM 954 C C . MET A 1 119 ? 16.915 -6.333 -0.628 1.00 85.56 119 MET A C 1
ATOM 956 O O . MET A 1 119 ? 17.094 -7.003 -1.643 1.00 85.56 119 MET A O 1
ATOM 960 N N . VAL A 1 120 ? 16.790 -5.006 -0.676 1.00 87.19 120 VAL A N 1
ATOM 961 C CA . VAL A 1 120 ? 16.960 -4.244 -1.920 1.00 87.19 120 VAL A CA 1
ATOM 962 C C . VAL A 1 120 ? 18.344 -4.497 -2.516 1.00 87.19 120 VAL A C 1
ATOM 964 O O . VAL A 1 120 ? 18.441 -4.762 -3.711 1.00 87.19 120 VAL A O 1
ATOM 967 N N . ASN A 1 121 ? 19.400 -4.468 -1.701 1.00 89.06 121 ASN A N 1
ATOM 968 C CA . ASN A 1 121 ? 20.760 -4.731 -2.165 1.00 89.06 121 ASN A CA 1
ATOM 969 C C . ASN A 1 121 ? 20.948 -6.183 -2.621 1.00 89.06 121 ASN A C 1
ATOM 971 O O . ASN A 1 121 ? 21.628 -6.410 -3.614 1.00 89.06 121 ASN A O 1
ATOM 975 N N . GLN A 1 122 ? 20.320 -7.158 -1.962 1.00 88.94 122 GLN A N 1
ATOM 976 C CA . GLN A 1 122 ? 20.372 -8.559 -2.397 1.00 88.94 122 GLN A CA 1
ATOM 977 C C . GLN A 1 122 ? 19.671 -8.781 -3.745 1.00 88.94 122 GLN A C 1
ATOM 979 O O . GLN A 1 122 ? 20.190 -9.508 -4.587 1.00 88.94 122 GLN A O 1
ATOM 984 N N . VAL A 1 123 ? 18.514 -8.149 -3.966 1.00 87.94 123 VAL A N 1
ATOM 985 C CA . VAL A 1 123 ? 17.709 -8.346 -5.185 1.00 87.94 123 VAL A CA 1
ATOM 986 C C . VAL A 1 123 ? 18.228 -7.516 -6.362 1.00 87.94 123 VAL A C 1
ATOM 988 O O . VAL A 1 123 ? 18.242 -7.992 -7.494 1.00 87.94 123 VAL A O 1
ATOM 991 N N . PHE A 1 124 ? 18.650 -6.273 -6.116 1.00 86.62 124 PHE A N 1
ATOM 992 C CA . PHE A 1 124 ? 18.982 -5.306 -7.170 1.00 86.62 124 PHE A CA 1
ATOM 993 C C . PHE A 1 124 ? 20.463 -4.911 -7.216 1.00 86.62 124 PHE A C 1
ATOM 995 O O . PHE A 1 124 ? 20.875 -4.237 -8.157 1.00 86.62 124 PHE A O 1
ATOM 1002 N N . GLY A 1 125 ? 21.268 -5.272 -6.212 1.00 87.12 125 GLY A N 1
ATOM 1003 C CA . GLY A 1 125 ? 22.687 -4.898 -6.116 1.00 87.12 125 GLY A CA 1
ATOM 1004 C C . GLY A 1 125 ? 22.950 -3.426 -5.775 1.00 87.12 125 GLY A C 1
ATOM 1005 O O . GLY A 1 125 ? 24.093 -3.050 -5.533 1.00 87.12 125 GLY A O 1
ATOM 1006 N N . THR A 1 126 ? 21.916 -2.580 -5.752 1.00 86.88 126 THR A N 1
ATOM 1007 C CA . THR A 1 126 ? 22.017 -1.146 -5.464 1.00 86.88 126 THR A CA 1
ATOM 1008 C C . THR A 1 126 ? 20.738 -0.613 -4.819 1.00 86.88 126 THR A C 1
ATOM 1010 O O . THR A 1 126 ? 19.638 -1.122 -5.040 1.00 86.88 126 THR A O 1
ATOM 1013 N N . THR A 1 127 ? 20.876 0.459 -4.038 1.00 84.56 127 THR A N 1
ATOM 1014 C CA . THR A 1 127 ? 19.742 1.201 -3.461 1.00 84.56 127 THR A CA 1
ATOM 1015 C C . THR A 1 127 ? 19.169 2.254 -4.413 1.00 84.56 127 THR A C 1
ATOM 1017 O O . THR A 1 127 ? 18.086 2.805 -4.154 1.00 84.56 127 THR A O 1
ATOM 1020 N N . GLU A 1 128 ? 19.866 2.517 -5.519 1.00 85.69 128 GLU A N 1
ATOM 1021 C CA . GLU A 1 128 ? 19.430 3.437 -6.560 1.00 85.69 128 GLU A CA 1
ATOM 1022 C C . GLU A 1 128 ? 18.203 2.889 -7.293 1.00 85.69 128 GLU A C 1
ATOM 1024 O O . GLU A 1 128 ? 18.015 1.684 -7.460 1.00 85.69 128 GLU A O 1
ATOM 1029 N N . LEU A 1 129 ? 17.303 3.793 -7.681 1.00 81.75 129 LEU A N 1
ATOM 1030 C CA . LEU A 1 129 ? 16.133 3.412 -8.462 1.00 81.75 129 LEU A CA 1
ATOM 1031 C C . LEU A 1 129 ? 16.577 3.181 -9.908 1.00 81.75 129 LEU A C 1
ATOM 1033 O O . LEU A 1 129 ? 17.133 4.107 -10.500 1.00 81.75 129 LEU A O 1
ATOM 1037 N N . PRO A 1 130 ? 16.316 2.001 -10.491 1.00 76.56 130 PRO A N 1
ATOM 1038 C CA . PRO A 1 130 ? 16.692 1.743 -11.870 1.00 76.56 130 PRO A CA 1
ATOM 1039 C C . PRO A 1 130 ? 15.928 2.671 -12.819 1.00 76.56 130 PRO A C 1
ATOM 1041 O O . PRO A 1 130 ? 14.737 2.937 -12.644 1.00 76.56 130 PRO A O 1
ATOM 1044 N N . GLU A 1 131 ? 16.619 3.158 -13.849 1.00 73.75 131 GLU A N 1
ATOM 1045 C CA . GLU A 1 131 ? 16.008 3.979 -14.903 1.00 73.75 131 GLU A CA 1
ATOM 1046 C C . GLU A 1 131 ? 15.100 3.151 -15.822 1.00 73.75 131 GLU A C 1
ATOM 1048 O O . GLU A 1 131 ? 14.115 3.654 -16.375 1.00 73.75 131 GLU A O 1
ATOM 1053 N N . LYS A 1 132 ? 15.438 1.864 -15.969 1.00 78.56 132 LYS A N 1
ATOM 1054 C CA . LYS A 1 132 ? 14.663 0.876 -16.717 1.00 78.56 132 LYS A CA 1
ATOM 1055 C C . LYS A 1 132 ? 13.543 0.304 -15.840 1.00 78.56 132 LYS A C 1
ATOM 1057 O O . LYS A 1 132 ? 13.748 0.124 -14.640 1.00 78.56 132 LYS A O 1
ATOM 1062 N N . PRO A 1 133 ? 12.373 -0.008 -16.426 1.00 77.50 133 PRO A N 1
ATOM 1063 C CA . PRO A 1 133 ? 11.285 -0.637 -15.688 1.00 77.50 133 PRO A CA 1
ATOM 1064 C C . PRO A 1 133 ? 11.736 -1.992 -15.133 1.00 77.50 133 PRO A C 1
ATOM 1066 O O . PRO A 1 133 ? 12.354 -2.788 -15.841 1.00 77.50 133 PRO A O 1
ATOM 1069 N N . ILE A 1 134 ? 11.426 -2.240 -13.862 1.00 84.62 134 ILE A N 1
ATOM 1070 C CA . ILE A 1 134 ? 11.702 -3.517 -13.201 1.00 84.62 134 ILE A CA 1
ATOM 1071 C C . ILE A 1 134 ? 10.699 -4.550 -13.723 1.00 84.62 134 ILE A C 1
ATOM 1073 O O . ILE A 1 134 ? 9.508 -4.259 -13.853 1.00 84.62 134 ILE A O 1
ATOM 1077 N N . MET A 1 135 ? 11.171 -5.763 -14.011 1.00 86.38 135 MET A N 1
ATOM 1078 C CA . MET A 1 135 ? 10.275 -6.883 -14.280 1.00 86.38 135 MET A CA 1
ATOM 1079 C C . MET A 1 135 ? 9.582 -7.305 -12.988 1.00 86.38 135 MET A C 1
ATOM 1081 O O . MET A 1 135 ? 10.242 -7.669 -12.015 1.00 86.38 135 MET A O 1
ATOM 1085 N N . LEU A 1 136 ? 8.253 -7.229 -12.978 1.00 88.75 136 LEU A N 1
ATOM 1086 C CA . LEU A 1 136 ? 7.466 -7.586 -11.807 1.00 88.75 136 LEU A CA 1
ATOM 1087 C C . LEU A 1 136 ? 7.380 -9.115 -11.641 1.00 88.75 136 LEU A C 1
ATOM 1089 O O . LEU A 1 136 ? 7.353 -9.832 -12.644 1.00 88.75 136 LEU A O 1
ATOM 1093 N N . PRO A 1 137 ? 7.313 -9.617 -10.395 1.00 90.00 137 PRO A N 1
ATOM 1094 C CA . PRO A 1 137 ? 7.092 -11.033 -10.116 1.00 90.00 137 PRO A CA 1
ATOM 1095 C C . PRO A 1 137 ? 5.789 -11.577 -10.730 1.00 90.00 137 PRO A C 1
ATOM 1097 O O . PRO A 1 137 ? 4.828 -10.828 -10.891 1.00 90.00 137 PRO A O 1
ATOM 1100 N N . PRO A 1 138 ? 5.689 -12.891 -10.992 1.00 90.25 138 PRO A N 1
ATOM 1101 C CA . PRO A 1 138 ? 4.527 -13.482 -11.663 1.00 90.25 138 PRO A CA 1
ATOM 1102 C C . PRO A 1 138 ? 3.245 -13.481 -10.819 1.00 90.25 138 PRO A C 1
ATOM 1104 O O . PRO A 1 138 ? 2.163 -13.663 -11.367 1.00 90.25 138 PRO A O 1
ATOM 1107 N N . PHE A 1 139 ? 3.339 -13.276 -9.499 1.00 91.00 139 PHE A N 1
ATOM 1108 C CA . PHE A 1 139 ? 2.156 -13.233 -8.638 1.00 91.00 139 PHE A CA 1
ATOM 1109 C C . PHE A 1 139 ? 1.335 -11.951 -8.812 1.00 91.00 139 PHE A C 1
ATOM 1111 O O . PHE A 1 139 ? 0.201 -11.905 -8.333 1.00 91.00 139 PHE A O 1
ATOM 1118 N N . VAL A 1 140 ? 1.876 -10.902 -9.445 1.00 90.00 140 VAL A N 1
ATOM 1119 C CA . VAL A 1 140 ? 1.081 -9.712 -9.769 1.00 90.00 140 VAL A CA 1
ATOM 1120 C C . VAL A 1 140 ? 0.457 -9.833 -11.147 1.00 90.00 140 VAL A C 1
ATOM 1122 O O . VAL A 1 140 ? 1.064 -10.319 -12.098 1.00 90.00 140 VAL A O 1
ATOM 1125 N N . ASP A 1 141 ? -0.758 -9.316 -11.271 1.00 89.00 141 ASP A N 1
ATOM 1126 C CA . ASP A 1 141 ? -1.423 -9.205 -12.557 1.00 89.00 141 ASP A CA 1
ATOM 1127 C C . ASP A 1 141 ? -1.021 -7.892 -13.238 1.00 89.00 141 ASP A C 1
ATOM 1129 O O . ASP A 1 141 ? -1.266 -6.794 -12.730 1.00 89.00 141 ASP A O 1
ATOM 1133 N N . SER A 1 142 ? -0.406 -8.011 -14.415 1.00 83.19 142 SER A N 1
ATOM 1134 C CA . SER A 1 142 ? 0.036 -6.868 -15.220 1.00 83.19 142 SER A CA 1
ATOM 1135 C C . SER A 1 142 ? -1.110 -5.942 -15.647 1.00 83.19 142 SER A C 1
ATOM 1137 O O . SER A 1 142 ? -0.882 -4.738 -15.806 1.00 83.19 142 SER A O 1
ATOM 1139 N N . THR A 1 143 ? -2.331 -6.473 -15.773 1.00 86.31 143 THR A N 1
ATOM 1140 C CA . THR A 1 143 ? -3.540 -5.703 -16.101 1.00 86.31 143 THR A CA 1
ATOM 1141 C C . THR A 1 143 ? -4.074 -4.920 -14.899 1.00 86.31 143 THR A C 1
ATOM 1143 O O . THR A 1 143 ? -4.627 -3.837 -15.072 1.00 86.31 143 THR A O 1
ATOM 1146 N N . HIS A 1 144 ? -3.802 -5.393 -13.678 1.00 85.56 144 HIS A N 1
ATOM 1147 C CA . HIS A 1 144 ? -4.236 -4.777 -12.420 1.00 85.56 144 HIS A CA 1
ATOM 1148 C C . HIS A 1 144 ? -3.099 -4.068 -11.666 1.00 85.56 144 HIS A C 1
ATOM 1150 O O . HIS A 1 144 ? -3.201 -3.790 -10.471 1.00 85.56 144 HIS A O 1
ATOM 1156 N N . CYS A 1 145 ? -2.016 -3.696 -12.354 1.00 86.75 145 CYS A N 1
ATOM 1157 C CA . CYS A 1 145 ? -0.948 -2.863 -11.794 1.00 86.75 145 CYS A CA 1
ATOM 1158 C C . CYS A 1 145 ? -1.355 -1.376 -11.736 1.00 86.75 145 CYS A C 1
ATOM 1160 O O . CYS A 1 145 ? -0.748 -0.534 -12.402 1.00 86.75 145 CYS A O 1
ATOM 1162 N N . LEU A 1 146 ? -2.395 -1.056 -10.959 1.00 88.62 146 LEU A N 1
ATOM 1163 C CA . LEU A 1 146 ? -3.007 0.275 -10.873 1.00 88.62 146 LEU A CA 1
ATOM 1164 C C . LEU A 1 146 ? -2.093 1.267 -10.126 1.00 88.62 146 LEU A C 1
ATOM 1166 O O . LEU A 1 146 ? -1.883 1.115 -8.921 1.00 88.62 146 LEU A O 1
ATOM 1170 N N . PRO A 1 147 ? -1.541 2.300 -10.797 1.00 83.75 147 PRO A N 1
ATOM 1171 C CA . PRO A 1 147 ? -0.635 3.251 -10.157 1.00 83.75 147 PRO A CA 1
ATOM 1172 C C . PRO A 1 147 ? -1.362 4.413 -9.462 1.00 83.75 147 PRO A C 1
ATOM 1174 O O . PRO A 1 147 ? -0.723 5.168 -8.728 1.00 83.75 147 PRO A O 1
ATOM 1177 N N . TYR A 1 148 ? -2.665 4.595 -9.707 1.00 89.38 148 TYR A N 1
ATOM 1178 C CA . TYR A 1 148 ? -3.430 5.774 -9.284 1.00 89.38 148 TYR A CA 1
ATOM 1179 C C . TYR A 1 148 ? -2.686 7.074 -9.656 1.00 89.38 148 TYR A C 1
ATOM 1181 O O . TYR A 1 148 ? -2.146 7.193 -10.755 1.00 89.38 148 TYR A O 1
ATOM 1189 N N . HIS A 1 149 ? -2.579 8.032 -8.731 1.00 87.56 149 HIS A N 1
ATOM 1190 C CA . HIS A 1 149 ? -1.875 9.301 -8.945 1.00 87.56 149 HIS A CA 1
ATOM 1191 C C . HIS A 1 149 ? -0.354 9.238 -8.692 1.00 87.56 149 HIS A C 1
ATOM 1193 O O . HIS A 1 149 ? 0.271 10.266 -8.426 1.00 87.56 149 HIS A O 1
ATOM 1199 N N . LEU A 1 150 ? 0.271 8.052 -8.688 1.00 85.44 150 LEU A N 1
ATOM 1200 C CA . LEU A 1 150 ? 1.714 7.960 -8.447 1.00 85.44 150 LEU A CA 1
ATOM 1201 C C . LEU A 1 150 ? 2.517 8.546 -9.611 1.00 85.44 150 LEU A C 1
ATOM 1203 O O . LEU A 1 150 ? 2.301 8.228 -10.783 1.00 85.44 150 LEU A O 1
ATOM 1207 N N . THR A 1 151 ? 3.533 9.340 -9.269 1.00 88.94 151 THR A N 1
ATOM 1208 C CA . THR A 1 151 ? 4.515 9.856 -10.232 1.00 88.94 151 THR A CA 1
ATOM 1209 C C . THR A 1 151 ? 5.344 8.723 -10.847 1.00 88.94 151 THR A C 1
ATOM 1211 O O . THR A 1 151 ? 5.385 7.609 -10.323 1.00 88.94 151 THR A O 1
ATOM 1214 N N . ARG A 1 152 ? 6.086 9.000 -11.930 1.00 86.69 152 ARG A N 1
ATOM 1215 C CA . ARG A 1 152 ? 7.016 8.022 -12.533 1.00 86.69 152 ARG A CA 1
ATOM 1216 C C . ARG A 1 152 ? 7.999 7.449 -11.503 1.00 86.69 152 ARG A C 1
ATOM 1218 O O . ARG A 1 152 ? 8.227 6.245 -11.482 1.00 86.69 152 ARG A O 1
ATOM 1225 N N . LYS A 1 153 ? 8.509 8.300 -10.604 1.00 85.62 153 LYS A N 1
ATOM 1226 C CA . LYS A 1 153 ? 9.367 7.883 -9.488 1.00 85.62 153 LYS A CA 1
ATOM 1227 C C . LYS A 1 153 ? 8.607 7.020 -8.476 1.00 85.62 153 LYS A C 1
ATOM 1229 O O . LYS A 1 153 ? 9.149 6.027 -8.009 1.00 85.62 153 LYS A O 1
ATOM 1234 N N . GLY A 1 154 ? 7.361 7.372 -8.152 1.00 85.44 154 GLY A N 1
ATOM 1235 C CA . GLY A 1 154 ? 6.505 6.584 -7.258 1.00 85.44 154 GLY A CA 1
ATOM 1236 C C . GLY A 1 154 ? 6.225 5.178 -7.790 1.00 85.44 154 GLY A C 1
ATOM 1237 O O . GLY A 1 154 ? 6.301 4.220 -7.027 1.00 85.44 154 GLY A O 1
ATOM 1238 N N . ARG A 1 155 ? 5.999 5.044 -9.102 1.00 89.00 155 ARG A N 1
ATOM 1239 C CA . ARG A 1 155 ? 5.827 3.742 -9.765 1.00 89.00 155 ARG A CA 1
ATOM 1240 C C . ARG A 1 155 ? 7.084 2.881 -9.686 1.00 89.00 155 ARG A C 1
ATOM 1242 O O . ARG A 1 155 ? 6.998 1.761 -9.215 1.00 89.00 155 ARG A O 1
ATOM 1249 N N . ALA A 1 156 ? 8.256 3.440 -9.995 1.00 88.31 156 ALA A N 1
ATOM 1250 C CA . ALA A 1 156 ? 9.520 2.708 -9.860 1.00 88.31 156 ALA A CA 1
ATOM 1251 C C . ALA A 1 156 ? 9.780 2.236 -8.413 1.00 88.31 156 ALA A 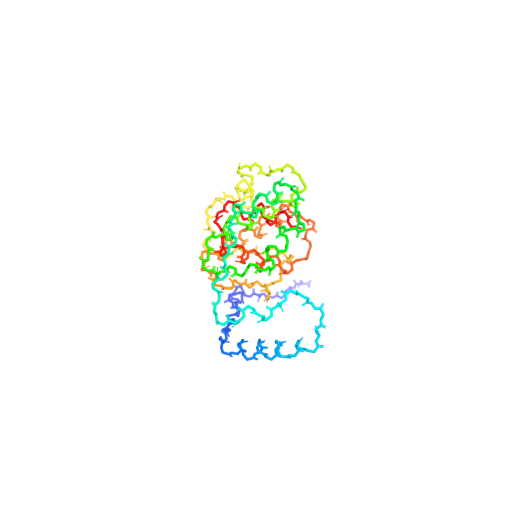C 1
ATOM 1253 O O . ALA A 1 156 ? 10.341 1.166 -8.182 1.00 88.31 156 ALA A O 1
ATOM 1254 N N . VAL A 1 157 ? 9.346 3.019 -7.417 1.00 88.00 157 VAL A N 1
ATOM 1255 C CA . VAL A 1 157 ? 9.390 2.593 -6.012 1.00 88.00 157 VAL A CA 1
ATOM 1256 C C . VAL A 1 157 ? 8.412 1.446 -5.746 1.00 88.00 157 VAL A C 1
ATOM 1258 O O . VAL A 1 157 ? 8.798 0.513 -5.047 1.00 88.00 157 VAL A O 1
ATOM 1261 N N . ALA A 1 158 ? 7.187 1.499 -6.277 1.00 89.19 158 ALA A N 1
ATOM 1262 C CA . ALA A 1 158 ? 6.215 0.410 -6.158 1.00 89.19 158 ALA A CA 1
ATOM 1263 C C . ALA A 1 158 ? 6.767 -0.884 -6.764 1.00 89.19 158 ALA A C 1
ATOM 1265 O O . ALA A 1 158 ? 6.797 -1.904 -6.080 1.00 89.19 158 ALA A O 1
ATOM 1266 N N . ASP A 1 159 ? 7.302 -0.812 -7.985 1.00 90.00 159 ASP A N 1
ATOM 1267 C CA . ASP A 1 159 ? 7.880 -1.960 -8.680 1.00 90.00 159 ASP A CA 1
ATOM 1268 C C . ASP A 1 159 ? 8.997 -2.612 -7.854 1.00 90.00 159 ASP A C 1
ATOM 1270 O O . ASP A 1 159 ? 9.022 -3.829 -7.671 1.00 90.00 159 ASP A O 1
ATOM 1274 N N . ARG A 1 160 ? 9.890 -1.795 -7.279 1.00 89.81 160 ARG A N 1
ATOM 1275 C CA . ARG A 1 160 ? 10.966 -2.281 -6.409 1.00 89.81 160 ARG A CA 1
ATOM 1276 C C . ARG A 1 160 ? 10.430 -2.959 -5.154 1.00 89.81 160 ARG A C 1
ATOM 1278 O O . ARG A 1 160 ? 10.932 -4.012 -4.780 1.00 89.81 160 ARG A O 1
ATOM 1285 N N . VAL A 1 161 ? 9.438 -2.361 -4.492 1.00 88.44 161 VAL A N 1
ATOM 1286 C CA . VAL A 1 161 ? 8.838 -2.925 -3.271 1.00 88.44 161 VAL A CA 1
ATOM 1287 C C . VAL A 1 161 ? 8.203 -4.284 -3.561 1.00 88.44 161 VAL A C 1
ATOM 1289 O O . VAL A 1 161 ? 8.464 -5.238 -2.834 1.00 88.44 161 VAL A O 1
ATOM 1292 N N . VAL A 1 162 ? 7.436 -4.394 -4.646 1.00 90.19 162 VAL A N 1
ATOM 1293 C CA . VAL A 1 162 ? 6.825 -5.659 -5.075 1.00 90.19 162 VAL A CA 1
ATOM 1294 C C . VAL A 1 162 ? 7.892 -6.690 -5.457 1.00 90.19 162 VAL A C 1
ATOM 1296 O O . VAL A 1 162 ? 7.777 -7.851 -5.075 1.00 90.19 162 VAL A O 1
ATOM 1299 N N . GLY A 1 163 ? 8.962 -6.273 -6.141 1.00 89.56 163 GLY A N 1
ATOM 1300 C CA . GLY A 1 163 ? 10.100 -7.141 -6.458 1.00 89.56 163 GLY A CA 1
ATOM 1301 C C . GLY A 1 163 ? 10.792 -7.699 -5.211 1.00 89.56 163 GLY A C 1
ATOM 1302 O O . GLY A 1 163 ? 11.041 -8.899 -5.135 1.00 89.56 163 GLY A O 1
ATOM 1303 N N . VAL A 1 164 ? 11.032 -6.856 -4.199 1.00 88.75 164 VAL A N 1
ATOM 1304 C CA . VAL A 1 164 ? 11.582 -7.295 -2.904 1.00 88.75 164 VAL A CA 1
ATOM 1305 C C . VAL A 1 164 ? 10.643 -8.273 -2.200 1.00 88.75 164 VAL A C 1
ATOM 1307 O O . VAL A 1 164 ? 11.112 -9.279 -1.675 1.00 88.75 164 VAL A O 1
ATOM 1310 N N . LEU A 1 165 ? 9.332 -8.014 -2.201 1.00 87.81 165 LEU A N 1
ATOM 1311 C CA . LEU A 1 165 ? 8.350 -8.920 -1.596 1.00 87.81 165 LEU A CA 1
ATOM 1312 C C . LEU A 1 165 ? 8.334 -10.288 -2.275 1.00 87.81 165 LEU A C 1
ATOM 1314 O O . LEU A 1 165 ? 8.255 -11.295 -1.583 1.00 87.81 165 LEU A O 1
ATOM 1318 N N . GLY A 1 166 ? 8.482 -10.338 -3.599 1.00 88.25 166 GLY A N 1
ATOM 1319 C CA . GLY A 1 166 ? 8.583 -11.609 -4.314 1.00 88.25 166 GLY A CA 1
ATOM 1320 C C . GLY A 1 166 ? 9.795 -12.444 -3.944 1.00 88.25 166 GLY A C 1
ATOM 1321 O O . GLY A 1 166 ? 9.721 -13.666 -3.965 1.00 88.25 166 GLY A O 1
ATOM 1322 N N . TYR A 1 167 ? 10.892 -11.793 -3.566 1.00 87.62 167 TYR A N 1
ATOM 1323 C CA . TYR A 1 167 ? 12.057 -12.493 -3.044 1.00 87.62 167 TYR A CA 1
ATOM 1324 C C . TYR A 1 167 ? 11.873 -12.892 -1.572 1.00 87.62 167 TYR A C 1
ATOM 1326 O O . TYR A 1 167 ? 12.217 -14.003 -1.183 1.00 87.62 167 TYR A O 1
ATOM 1334 N N . ALA A 1 168 ? 11.346 -11.990 -0.738 1.00 84.94 168 ALA A N 1
ATOM 1335 C CA . ALA A 1 168 ? 11.211 -12.207 0.704 1.00 84.94 168 ALA A CA 1
ATOM 1336 C C . ALA A 1 168 ? 10.100 -13.206 1.072 1.00 84.94 168 ALA A C 1
ATOM 1338 O O . ALA A 1 168 ? 10.185 -13.860 2.110 1.00 84.94 168 ALA A O 1
ATOM 1339 N N . CYS A 1 169 ? 9.065 -13.319 0.237 1.00 85.38 169 CYS A N 1
ATOM 1340 C CA . CYS A 1 169 ? 7.884 -14.144 0.469 1.00 85.38 169 CYS A CA 1
ATOM 1341 C C . CYS A 1 169 ? 7.629 -15.064 -0.741 1.00 85.38 169 CYS A C 1
ATOM 1343 O O . CYS A 1 169 ? 6.691 -14.821 -1.505 1.00 85.38 169 CYS A O 1
ATOM 1345 N N . PRO A 1 170 ? 8.438 -16.126 -0.927 1.00 87.00 170 PRO A N 1
ATOM 1346 C CA . PRO A 1 170 ? 8.312 -17.033 -2.073 1.00 87.00 170 PRO A CA 1
ATOM 1347 C C . PRO A 1 170 ? 6.984 -17.809 -2.097 1.00 87.00 170 PRO A C 1
ATOM 1349 O O . PRO A 1 170 ? 6.578 -18.295 -3.149 1.00 87.00 170 PRO A O 1
ATOM 1352 N N . ASP A 1 171 ? 6.286 -17.892 -0.962 1.00 88.50 171 ASP A N 1
ATOM 1353 C CA . ASP A 1 171 ? 4.981 -18.552 -0.841 1.00 88.50 171 ASP A CA 1
ATOM 1354 C C . ASP A 1 171 ? 3.846 -17.776 -1.537 1.00 88.50 171 ASP A C 1
ATOM 1356 O O . ASP A 1 171 ? 2.775 -18.329 -1.806 1.00 88.50 171 ASP A O 1
ATOM 1360 N N . ILE A 1 172 ? 4.059 -16.491 -1.852 1.00 88.00 172 ILE A N 1
ATOM 1361 C CA . ILE A 1 172 ? 3.085 -15.680 -2.587 1.00 88.00 172 ILE A CA 1
ATOM 1362 C C . ILE A 1 172 ? 3.125 -16.087 -4.063 1.00 88.00 172 ILE A C 1
ATOM 1364 O O . ILE A 1 172 ? 3.952 -15.621 -4.844 1.00 88.00 172 ILE A O 1
ATOM 1368 N N . THR A 1 173 ? 2.186 -16.943 -4.456 1.00 90.31 173 THR A N 1
ATOM 1369 C CA . THR A 1 173 ? 2.073 -17.458 -5.831 1.00 90.31 173 THR A CA 1
ATOM 1370 C C . THR A 1 173 ? 1.108 -16.652 -6.702 1.00 90.31 173 THR A C 1
ATOM 1372 O O . THR A 1 173 ? 1.306 -16.563 -7.911 1.00 90.31 173 THR A O 1
ATOM 1375 N N . TYR A 1 174 ? 0.092 -16.022 -6.104 1.00 91.75 174 TYR A N 1
ATOM 1376 C CA . TYR A 1 174 ? -0.873 -15.167 -6.799 1.00 91.75 174 TYR A CA 1
ATOM 1377 C C . TYR A 1 174 ? -1.472 -14.119 -5.852 1.00 91.75 174 TYR A C 1
ATOM 1379 O O . TYR A 1 174 ? -2.104 -14.461 -4.855 1.00 91.75 174 TYR A O 1
ATOM 1387 N N . SER A 1 175 ? -1.275 -12.833 -6.153 1.00 92.12 175 SER A N 1
ATOM 1388 C CA . SER A 1 175 ? -1.814 -11.707 -5.384 1.00 92.12 175 SER A CA 1
ATOM 1389 C C . SER A 1 175 ? -1.948 -10.443 -6.256 1.00 92.12 175 SER A C 1
ATOM 1391 O O . SER A 1 175 ? -1.132 -9.518 -6.168 1.00 92.12 175 SER A O 1
ATOM 1393 N N . PRO A 1 176 ? -2.989 -10.360 -7.109 1.00 91.00 176 PRO A N 1
ATOM 1394 C CA . PRO A 1 176 ? -3.192 -9.224 -8.014 1.00 91.00 176 PRO A CA 1
ATOM 1395 C C . PRO A 1 176 ? -3.449 -7.906 -7.267 1.00 91.00 176 PRO A C 1
ATOM 1397 O O . PRO A 1 176 ? -3.128 -6.833 -7.770 1.00 91.00 176 PRO A O 1
ATOM 1400 N N . SER A 1 177 ? -3.982 -7.967 -6.042 1.00 90.12 177 SER A N 1
ATOM 1401 C CA . SER A 1 177 ? -4.274 -6.791 -5.212 1.00 90.12 177 SER A CA 1
ATOM 1402 C C . SER A 1 177 ? -3.035 -6.174 -4.556 1.00 90.12 177 SER A C 1
ATOM 1404 O O . SER A 1 177 ? -3.096 -5.028 -4.106 1.00 90.12 177 SER A O 1
ATOM 1406 N N . LEU A 1 178 ? -1.905 -6.888 -4.516 1.00 90.06 178 LEU A N 1
ATOM 1407 C CA . LEU A 1 178 ? -0.708 -6.440 -3.803 1.00 90.06 178 LEU A CA 1
ATOM 1408 C C . LEU A 1 178 ? -0.134 -5.150 -4.399 1.00 90.06 178 LEU A C 1
ATOM 1410 O O . LEU A 1 178 ? 0.227 -4.227 -3.662 1.00 90.06 178 LEU A O 1
ATOM 1414 N N . TYR A 1 179 ? -0.087 -5.056 -5.729 1.00 90.94 179 TYR A N 1
ATOM 1415 C CA . TYR A 1 179 ? 0.419 -3.865 -6.406 1.00 90.94 179 TYR A CA 1
ATOM 1416 C C . TYR A 1 179 ? -0.487 -2.637 -6.168 1.00 90.94 179 TYR A C 1
ATOM 1418 O O . TYR A 1 179 ? 0.028 -1.618 -5.699 1.00 90.94 179 TYR A O 1
ATOM 1426 N N . PRO A 1 180 ? -1.821 -2.705 -6.377 1.00 91.38 180 PRO A N 1
ATOM 1427 C CA . PRO A 1 180 ? -2.734 -1.620 -6.013 1.00 91.38 180 PRO A CA 1
ATOM 1428 C C . PRO A 1 180 ? -2.627 -1.171 -4.550 1.00 91.38 180 PRO A C 1
ATOM 1430 O O . PRO A 1 180 ? -2.579 0.029 -4.281 1.00 91.38 180 PRO A O 1
ATOM 1433 N N . ILE A 1 181 ? -2.549 -2.104 -3.594 1.00 90.00 181 ILE A N 1
ATOM 1434 C CA . ILE A 1 181 ? -2.419 -1.768 -2.166 1.00 90.00 181 ILE A CA 1
ATOM 1435 C C . ILE A 1 181 ? -1.101 -1.026 -1.913 1.00 90.00 181 ILE A C 1
ATOM 1437 O O . ILE A 1 181 ? -1.091 0.026 -1.270 1.00 90.00 181 ILE A O 1
ATOM 1441 N N . THR A 1 182 ? 0.000 -1.519 -2.485 1.00 89.38 182 THR A N 1
ATOM 1442 C CA . THR A 1 182 ? 1.316 -0.862 -2.422 1.00 89.38 182 THR A CA 1
ATOM 1443 C C . THR A 1 182 ? 1.247 0.563 -2.970 1.00 89.38 182 THR A C 1
ATOM 1445 O O . THR A 1 182 ? 1.784 1.492 -2.360 1.00 89.38 182 THR A O 1
ATOM 1448 N N . ALA A 1 183 ? 0.548 0.757 -4.090 1.00 89.31 183 ALA A N 1
ATOM 1449 C CA . ALA A 1 183 ? 0.399 2.062 -4.713 1.00 89.31 183 ALA A CA 1
ATOM 1450 C C . ALA A 1 183 ? -0.404 3.051 -3.848 1.00 89.31 183 ALA A C 1
ATOM 1452 O O . ALA A 1 183 ? -0.024 4.219 -3.749 1.00 89.31 183 ALA A O 1
ATOM 1453 N N . ILE A 1 184 ? -1.460 2.591 -3.166 1.00 89.38 184 ILE A N 1
ATOM 1454 C CA . ILE A 1 184 ? -2.244 3.409 -2.223 1.00 89.38 184 ILE A CA 1
ATOM 1455 C C . ILE A 1 184 ? -1.395 3.816 -1.017 1.00 89.38 184 ILE A C 1
ATOM 1457 O O . ILE A 1 184 ? -1.371 4.987 -0.637 1.00 89.38 184 ILE A O 1
ATOM 1461 N N . LEU A 1 185 ? -0.664 2.873 -0.423 1.00 85.75 185 LEU A N 1
ATOM 1462 C CA . LEU A 1 185 ? 0.184 3.152 0.739 1.00 85.75 185 LEU A CA 1
ATOM 1463 C C . LEU A 1 185 ? 1.286 4.168 0.407 1.00 85.75 185 LEU A C 1
ATOM 1465 O O . LEU A 1 185 ? 1.598 5.043 1.218 1.00 85.75 185 LEU A O 1
ATOM 1469 N N . LEU A 1 186 ? 1.830 4.106 -0.812 1.00 86.00 186 LEU A N 1
ATOM 1470 C CA . LEU A 1 186 ? 2.840 5.039 -1.312 1.00 86.00 186 LEU A CA 1
ATOM 1471 C C . LEU A 1 186 ? 2.373 6.501 -1.377 1.00 86.00 186 LEU A C 1
ATOM 1473 O O . LEU A 1 186 ? 3.226 7.386 -1.309 1.00 86.00 186 LEU A O 1
ATOM 1477 N N . HIS A 1 187 ? 1.064 6.766 -1.464 1.00 84.94 187 HIS A N 1
ATOM 1478 C CA . HIS A 1 187 ? 0.526 8.135 -1.432 1.00 84.94 187 HIS A CA 1
ATOM 1479 C C . HIS A 1 187 ? 0.671 8.804 -0.071 1.00 84.94 187 HIS A C 1
ATOM 1481 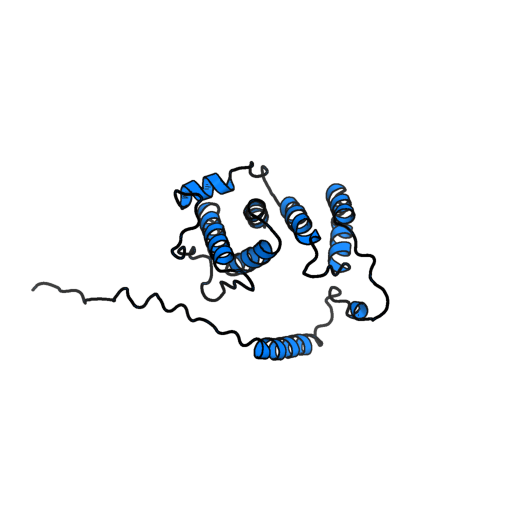O O . HIS A 1 187 ? 0.882 10.011 0.008 1.00 84.94 187 HIS A O 1
ATOM 1487 N N . PHE A 1 188 ? 0.574 8.026 1.007 1.00 80.50 188 PHE A N 1
ATOM 1488 C CA . PHE A 1 188 ? 0.545 8.562 2.368 1.00 80.50 188 PHE A CA 1
ATOM 1489 C C . PHE A 1 188 ? 1.843 8.316 3.140 1.00 80.50 188 PHE A C 1
ATOM 1491 O O . PHE A 1 188 ? 2.038 8.914 4.197 1.00 80.50 188 PHE A O 1
ATOM 1498 N N . MET A 1 189 ? 2.729 7.447 2.641 1.00 73.31 189 MET A N 1
ATOM 1499 C CA . MET A 1 189 ? 3.899 6.971 3.379 1.00 73.31 189 MET A CA 1
ATOM 1500 C C . MET A 1 189 ? 5.212 7.156 2.607 1.00 73.31 189 MET A C 1
ATOM 1502 O O . MET A 1 189 ? 5.358 6.788 1.435 1.00 73.31 189 MET A O 1
ATOM 1506 N N . SER A 1 190 ? 6.226 7.680 3.298 1.00 62.91 190 SER A N 1
ATOM 1507 C CA . SER A 1 190 ? 7.580 7.824 2.764 1.00 62.91 190 SER A CA 1
ATOM 1508 C C . SER A 1 190 ? 8.435 6.568 2.995 1.00 62.91 190 SER A C 1
ATOM 1510 O O . SER A 1 190 ? 8.164 5.743 3.861 1.00 62.91 190 SER A O 1
ATOM 1512 N N . GLY A 1 191 ? 9.492 6.443 2.185 1.00 55.41 191 GLY A N 1
ATOM 1513 C CA . GLY A 1 191 ? 10.629 5.519 2.300 1.00 55.41 191 GLY A CA 1
ATOM 1514 C C . GLY A 1 191 ? 10.412 4.184 3.001 1.00 55.41 191 GLY A C 1
ATOM 1515 O O . GLY A 1 191 ? 10.219 3.145 2.368 1.00 55.41 191 GLY A O 1
ATOM 1516 N N . LYS A 1 192 ? 10.597 4.273 4.317 1.00 51.34 192 LYS A N 1
ATOM 1517 C CA . LYS A 1 192 ? 11.042 3.208 5.208 1.00 51.34 192 LYS A CA 1
ATOM 1518 C C . LYS A 1 192 ? 9.894 2.395 5.797 1.00 51.34 192 LYS A C 1
ATOM 1520 O O . LYS A 1 192 ? 10.035 1.196 5.986 1.00 51.34 192 LYS A O 1
ATOM 1525 N N . SER A 1 193 ? 8.739 3.009 6.023 1.00 54.09 193 SER A N 1
ATOM 1526 C CA . SER A 1 193 ? 7.590 2.346 6.648 1.00 54.09 193 SER A CA 1
ATOM 1527 C C . SER A 1 193 ? 6.748 1.527 5.660 1.00 54.09 193 SER A C 1
ATOM 1529 O O . SER A 1 193 ? 5.748 0.942 6.046 1.00 54.09 193 SER A O 1
ATOM 1531 N N . ARG A 1 194 ? 7.151 1.441 4.386 1.00 63.53 194 ARG A N 1
ATOM 1532 C CA . ARG A 1 194 ? 6.353 0.839 3.304 1.00 63.53 194 ARG A CA 1
ATOM 1533 C C . ARG A 1 194 ? 6.388 -0.687 3.277 1.00 63.53 194 ARG A C 1
ATOM 1535 O O . ARG A 1 194 ? 5.343 -1.309 3.137 1.00 63.53 194 ARG A O 1
ATOM 1542 N N . LEU A 1 195 ? 7.567 -1.287 3.453 1.00 57.44 195 LEU A N 1
ATOM 1543 C CA . LEU A 1 195 ? 7.709 -2.747 3.443 1.00 57.44 195 LEU A CA 1
ATOM 1544 C C . LEU A 1 195 ? 7.186 -3.377 4.740 1.00 57.44 195 LEU A C 1
ATOM 1546 O O . LEU A 1 195 ? 6.495 -4.384 4.691 1.00 57.44 195 LEU A O 1
ATOM 1550 N N . SER A 1 196 ? 7.462 -2.754 5.893 1.00 58.06 196 SER A N 1
ATOM 1551 C CA . SER A 1 196 ? 6.981 -3.245 7.193 1.00 58.06 196 SER A CA 1
ATOM 1552 C C . SER A 1 196 ? 5.454 -3.304 7.257 1.00 58.06 196 SER A C 1
ATOM 1554 O O . SER A 1 196 ? 4.910 -4.228 7.855 1.00 58.06 196 SER A O 1
ATOM 1556 N N . VAL A 1 197 ? 4.771 -2.360 6.601 1.00 59.41 197 VAL A N 1
ATOM 1557 C CA . VAL A 1 197 ? 3.315 -2.398 6.455 1.00 59.41 197 VAL A CA 1
ATOM 1558 C C . VAL A 1 197 ? 2.872 -3.563 5.573 1.00 59.41 197 VAL A C 1
ATOM 1560 O O . VAL A 1 197 ? 1.986 -4.304 5.976 1.00 59.41 197 VAL A O 1
ATOM 1563 N N . LEU A 1 198 ? 3.480 -3.741 4.398 1.00 62.84 198 LEU A N 1
ATOM 1564 C CA . LEU A 1 198 ? 3.066 -4.778 3.445 1.00 62.84 198 LEU A CA 1
ATOM 1565 C C . LEU A 1 198 ? 3.343 -6.202 3.935 1.00 62.84 198 LEU A C 1
ATOM 1567 O O . LEU A 1 198 ? 2.575 -7.094 3.619 1.00 62.84 198 LEU A O 1
ATOM 1571 N N . LEU A 1 199 ? 4.398 -6.403 4.722 1.00 59.44 199 LEU A N 1
ATOM 1572 C CA . LEU A 1 199 ? 4.699 -7.685 5.367 1.00 59.44 199 LEU A CA 1
ATOM 1573 C C . LEU A 1 199 ? 3.855 -7.955 6.620 1.00 59.44 199 LEU A C 1
ATOM 1575 O O . LEU A 1 199 ? 3.906 -9.051 7.166 1.00 59.44 199 LEU A O 1
ATOM 1579 N N . GLY A 1 200 ? 3.156 -6.942 7.138 1.00 53.44 200 GLY A N 1
ATOM 1580 C CA . GLY A 1 200 ? 2.219 -7.097 8.250 1.00 53.44 200 GLY A CA 1
ATOM 1581 C C . GLY A 1 200 ? 0.804 -7.496 7.819 1.00 53.44 200 GLY A C 1
ATOM 1582 O O . GLY A 1 200 ? -0.013 -7.761 8.698 1.00 53.44 200 GLY A O 1
ATOM 1583 N N . PHE A 1 201 ? 0.511 -7.501 6.513 1.00 55.84 201 PHE A N 1
ATOM 1584 C CA . PHE A 1 201 ? -0.743 -7.989 5.928 1.00 55.84 201 PHE A CA 1
ATOM 1585 C C . PHE A 1 201 ? -0.620 -9.457 5.528 1.00 55.84 201 PHE A C 1
ATOM 1587 O O . PHE A 1 201 ? -1.618 -10.181 5.742 1.00 55.84 201 PHE A O 1
#

Secondary structure (DSSP, 8-state):
----PPP---GGGS---------HHHHHHHHHHHHHHGGG----TT--GGGG-TT----PPPHHHHHHHHHTT-HHHHHHHHHH----TT-THHHHHHHHHHGGG--SS-PPTTHHHHHHHHHHSSSSPP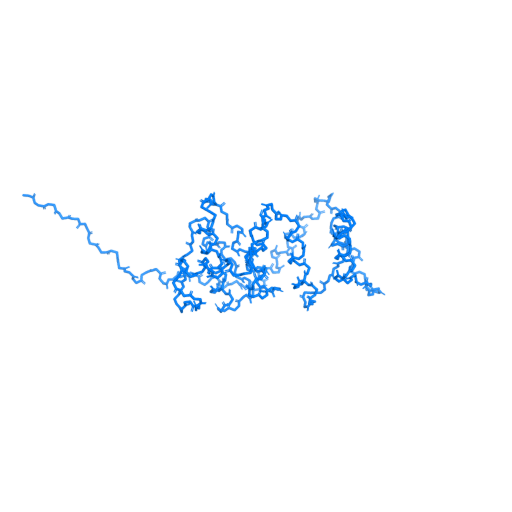SSPPPPPTTS-GGG---TT--HHHHHHHHHHHHHHHHH-TT----TTHHHHHHHHHHH--TTHHHHHHTT-